Protein AF-A0A3B6FGA5-F1 (afdb_monomer)

Sequence (251 aa):
MSPPSSSDEAAISYVSSEEDDISLPPSPSPSPEPSPEPYASSSEDAPPAAKKPRRPRSGTAGRARSWPTADEVVLLEAVVAHRERHGRPPSRDDLAAALAGRLRYSGEQAAERVSTLRSRYYASVRRLSRGTVPVTDDDMRVYRLSKRLWEGTVAERAHRAADKAARRHHERRGSAELEALYPCLAAEVEAIASRRPCGGVLKTAFGMIGDERAAALEARVRKQRRAEVKAGMKRAELRGQVARTLLEFIK

Mean predicted aligned error: 18.03 Å

InterPro domains:
  IPR007592 GLABROUS1 enhancer-binding protein-like [PTHR31662] (4-248)
  IPR053932 Glabrous enhancer-binding protein-like, DBD domain [PF04504] (65-151)

Structure (mmCIF, N/CA/C/O backbone):
data_AF-A0A3B6FGA5-F1
#
_entry.id   AF-A0A3B6FGA5-F1
#
loop_
_atom_site.group_PDB
_atom_site.id
_atom_site.type_symbol
_atom_site.label_atom_id
_atom_site.label_alt_id
_atom_site.label_comp_id
_atom_site.label_asym_id
_atom_site.label_entity_id
_atom_site.label_seq_id
_atom_site.pdbx_PDB_ins_code
_atom_site.Cartn_x
_atom_site.Cartn_y
_atom_site.Cartn_z
_atom_site.occupancy
_atom_site.B_iso_or_equiv
_atom_site.auth_seq_id
_atom_site.auth_comp_id
_atom_site.auth_asym_id
_atom_site.auth_atom_id
_atom_site.pdbx_PDB_model_num
ATOM 1 N N . MET A 1 1 ? 18.101 66.624 -36.478 1.00 43.19 1 MET A N 1
ATOM 2 C CA . MET A 1 1 ? 18.467 66.762 -35.052 1.00 43.19 1 MET A CA 1
ATOM 3 C C . MET A 1 1 ? 18.918 65.388 -34.578 1.00 43.19 1 MET A C 1
ATOM 5 O O . MET A 1 1 ? 18.165 64.441 -34.755 1.00 43.19 1 MET A O 1
ATOM 9 N N . SER A 1 2 ? 20.174 65.282 -34.137 1.00 40.84 2 SER A N 1
ATOM 10 C CA . SER A 1 2 ? 20.839 64.055 -33.649 1.00 40.84 2 SER A CA 1
ATOM 11 C C . SER A 1 2 ? 20.522 63.793 -32.143 1.00 40.84 2 SER A C 1
ATOM 13 O O . SER A 1 2 ? 19.623 64.461 -31.637 1.00 40.84 2 SER A O 1
ATOM 15 N N . PRO A 1 3 ? 21.187 62.849 -31.424 1.00 72.94 3 PRO A N 1
ATOM 16 C CA . PRO A 1 3 ? 20.624 61.628 -30.805 1.00 72.94 3 PRO A CA 1
ATOM 17 C C . PRO A 1 3 ? 20.799 61.666 -29.245 1.00 72.94 3 PRO A C 1
ATOM 19 O O . PRO A 1 3 ? 20.804 62.801 -28.766 1.00 72.94 3 PRO A O 1
ATOM 22 N N . PRO A 1 4 ? 20.928 60.581 -28.410 1.00 60.03 4 PRO A N 1
ATOM 23 C CA . PRO A 1 4 ? 22.000 59.551 -28.474 1.00 60.03 4 PRO A CA 1
ATOM 24 C C . PRO A 1 4 ? 21.720 58.125 -27.884 1.00 60.03 4 PRO A C 1
ATOM 26 O O . PRO A 1 4 ? 20.735 57.877 -27.201 1.00 60.03 4 PRO A O 1
ATOM 29 N N . SER A 1 5 ? 22.695 57.234 -28.141 1.00 46.28 5 SER A N 1
ATOM 30 C CA . SER A 1 5 ? 23.310 56.200 -27.271 1.00 46.28 5 SER A CA 1
ATOM 31 C C . SER A 1 5 ? 22.498 55.119 -26.536 1.00 46.28 5 SER A C 1
ATOM 33 O O . SER A 1 5 ? 21.786 55.406 -25.585 1.00 46.28 5 SER A O 1
ATOM 35 N N . SER A 1 6 ? 22.854 53.847 -26.770 1.00 50.50 6 SER A N 1
ATOM 36 C CA . SER A 1 6 ? 23.860 53.170 -25.923 1.00 50.50 6 SER A CA 1
ATOM 37 C C . SER A 1 6 ? 24.372 51.882 -26.574 1.00 50.50 6 SER A C 1
ATOM 39 O O . SER A 1 6 ? 23.594 51.041 -27.017 1.00 50.50 6 SER A O 1
ATOM 41 N N . SER A 1 7 ? 25.696 51.768 -26.605 1.00 50.91 7 SER A N 1
ATOM 42 C CA . SER A 1 7 ? 26.493 50.571 -26.858 1.00 50.91 7 SER A CA 1
ATOM 43 C C . SER A 1 7 ? 26.249 49.491 -25.796 1.00 50.91 7 SER A C 1
ATOM 45 O O . SER A 1 7 ? 25.976 49.844 -24.650 1.00 50.91 7 SER A O 1
ATOM 47 N N . ASP A 1 8 ? 26.419 48.214 -26.146 1.00 49.19 8 ASP A N 1
ATOM 48 C CA . ASP A 1 8 ? 27.503 47.418 -25.557 1.00 49.19 8 ASP A CA 1
ATOM 49 C C . ASP A 1 8 ? 27.854 46.206 -26.434 1.00 49.19 8 ASP A C 1
ATOM 51 O O . ASP A 1 8 ? 27.018 45.630 -27.132 1.00 49.19 8 ASP A O 1
ATOM 55 N N . GLU A 1 9 ? 29.141 45.907 -26.423 1.00 48.41 9 GLU A N 1
ATOM 56 C CA . GLU A 1 9 ? 29.923 45.045 -27.295 1.00 48.41 9 GLU A CA 1
ATOM 57 C C . GLU A 1 9 ? 30.539 43.984 -26.384 1.00 48.41 9 GLU A C 1
ATOM 59 O O . GLU A 1 9 ? 31.072 44.330 -25.337 1.00 48.41 9 GLU A O 1
ATOM 64 N N . ALA A 1 10 ? 30.450 42.703 -26.737 1.00 43.84 10 ALA A N 1
ATOM 65 C CA . ALA A 1 10 ? 31.393 41.706 -26.235 1.00 43.84 10 ALA A CA 1
ATOM 66 C C . ALA A 1 10 ? 31.225 40.399 -27.005 1.00 43.84 10 ALA A C 1
ATOM 68 O O . ALA A 1 10 ? 30.384 39.547 -26.700 1.00 43.84 10 ALA A O 1
ATOM 69 N N . ALA A 1 11 ? 32.082 40.247 -28.007 1.00 46.78 11 ALA A N 1
ATOM 70 C CA . ALA A 1 11 ? 32.524 38.957 -28.493 1.00 46.78 11 ALA A CA 1
ATOM 71 C C . ALA A 1 11 ? 33.030 38.070 -27.339 1.00 46.78 11 ALA A C 1
ATOM 73 O O . ALA A 1 11 ? 33.784 38.511 -26.475 1.00 46.78 11 ALA A O 1
ATOM 74 N N . ILE A 1 12 ? 32.692 36.782 -27.380 1.00 39.97 12 ILE A N 1
ATOM 75 C CA . ILE A 1 12 ? 33.445 35.740 -26.672 1.00 39.97 12 ILE A CA 1
ATOM 76 C C . ILE A 1 12 ? 33.775 34.633 -27.668 1.00 39.97 12 ILE A C 1
ATOM 78 O O . ILE A 1 12 ? 33.110 33.606 -27.771 1.00 39.97 12 ILE A O 1
ATOM 82 N N . SER A 1 13 ? 34.827 34.893 -28.440 1.00 48.78 13 SER A N 1
ATOM 83 C CA . SER A 1 13 ? 35.759 33.860 -28.875 1.00 48.78 13 SER A CA 1
ATOM 84 C C . SER A 1 13 ? 36.792 33.668 -27.769 1.00 48.78 13 SER A C 1
ATOM 86 O O . SER A 1 13 ? 37.338 34.665 -27.309 1.00 48.78 13 SER A O 1
ATOM 88 N N . TYR A 1 14 ? 37.091 32.430 -27.387 1.00 44.97 14 TYR A N 1
ATOM 89 C CA . TYR A 1 14 ? 38.438 31.847 -27.448 1.00 44.97 14 TYR A CA 1
ATOM 90 C C . TYR A 1 14 ? 38.463 30.542 -26.646 1.00 44.97 14 TYR A C 1
ATOM 92 O O . TYR A 1 14 ? 37.956 30.451 -25.531 1.00 44.97 14 TYR A O 1
ATOM 100 N N . VAL A 1 15 ? 39.037 29.524 -27.271 1.00 46.16 15 VAL A N 1
ATOM 101 C CA . VAL A 1 15 ? 39.319 28.200 -26.722 1.00 46.16 15 VAL A CA 1
ATOM 102 C C . VAL A 1 15 ? 40.721 28.220 -26.116 1.00 46.16 15 VAL A C 1
ATOM 104 O O . VAL A 1 15 ? 41.613 28.780 -26.739 1.00 46.16 15 VAL A O 1
ATOM 107 N N . SER A 1 16 ? 40.955 27.575 -24.973 1.00 43.19 16 SER A N 1
ATOM 108 C CA . SER A 1 16 ? 42.256 26.943 -24.714 1.00 43.19 16 SER A CA 1
ATOM 109 C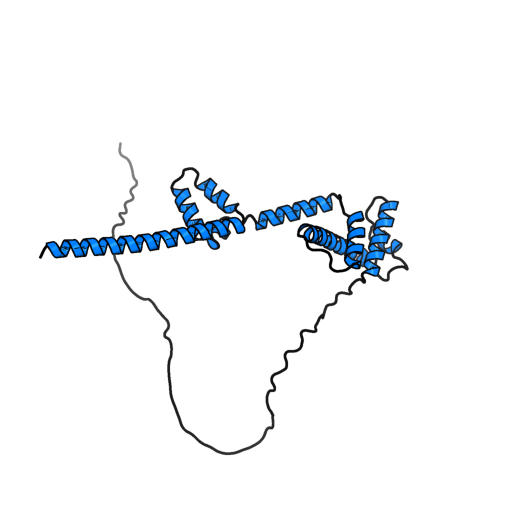 C . SER A 1 16 ? 42.188 25.951 -23.556 1.00 43.19 16 SER A C 1
ATOM 111 O O . SER A 1 16 ? 41.569 26.215 -22.528 1.00 43.19 16 SER A O 1
ATOM 113 N N . SER A 1 17 ? 42.810 24.803 -23.810 1.00 47.47 17 SER A N 1
ATOM 114 C CA . SER A 1 17 ? 43.058 23.650 -22.947 1.00 47.47 17 SER A CA 1
ATOM 115 C C . SER A 1 17 ? 44.080 23.932 -21.847 1.00 47.47 17 SER A C 1
ATOM 117 O O . SER A 1 17 ? 44.937 24.777 -22.062 1.00 47.47 17 SER A O 1
ATOM 119 N N . GLU A 1 18 ? 44.017 23.138 -20.772 1.00 49.28 18 GLU A N 1
ATOM 120 C CA . GLU A 1 18 ? 45.099 22.649 -19.880 1.00 49.28 18 GLU A CA 1
ATOM 121 C C . GLU A 1 18 ? 44.378 21.756 -18.835 1.00 49.28 18 GLU A C 1
ATOM 123 O O . GLU A 1 18 ? 43.407 22.200 -18.225 1.00 49.28 18 GLU A O 1
ATOM 128 N N . GLU A 1 19 ? 44.452 20.421 -18.889 1.00 46.22 19 GLU A N 1
ATOM 129 C CA . GLU A 1 19 ? 45.515 19.498 -18.423 1.00 46.22 19 GLU A CA 1
ATOM 130 C C . GLU A 1 19 ? 45.695 19.487 -16.885 1.00 46.22 19 GLU A C 1
ATOM 132 O O . GLU A 1 19 ? 45.747 20.534 -16.249 1.00 46.22 19 GLU A O 1
ATOM 137 N N . ASP A 1 20 ? 45.778 18.261 -16.341 1.00 39.09 20 ASP A N 1
ATOM 138 C CA . ASP A 1 20 ? 46.191 17.859 -14.978 1.00 39.09 20 ASP A CA 1
ATOM 139 C C . ASP A 1 20 ? 45.195 18.140 -13.818 1.00 39.09 20 ASP A C 1
ATOM 141 O O . ASP A 1 20 ? 44.578 19.189 -13.718 1.00 39.09 20 ASP A O 1
ATOM 145 N N . ASP A 1 21 ? 44.895 17.255 -12.862 1.00 37.22 21 ASP A N 1
ATOM 146 C CA . ASP A 1 21 ? 45.605 16.090 -12.341 1.00 37.22 21 ASP A CA 1
ATOM 147 C C . ASP A 1 21 ? 44.590 15.164 -11.615 1.00 37.22 21 ASP A C 1
ATOM 149 O O . ASP A 1 21 ? 43.738 15.616 -10.840 1.00 37.22 21 ASP A O 1
ATOM 153 N N . ILE A 1 22 ? 44.648 13.856 -11.882 1.00 37.81 22 ILE A N 1
ATOM 154 C CA . ILE A 1 22 ? 43.812 12.821 -11.254 1.00 37.81 22 ILE A CA 1
ATOM 155 C C . ILE A 1 22 ? 44.610 12.222 -10.094 1.00 37.81 22 ILE A C 1
ATOM 157 O O . ILE A 1 22 ? 45.452 11.348 -10.287 1.00 37.81 22 ILE A O 1
ATOM 161 N N . SER A 1 23 ? 44.295 12.623 -8.863 1.00 38.53 23 SER A N 1
ATOM 162 C CA . SER A 1 23 ? 44.821 11.953 -7.668 1.00 38.53 23 SER A CA 1
ATOM 163 C C . SER A 1 23 ? 44.032 10.679 -7.338 1.00 38.53 23 SER A C 1
ATOM 165 O O . SER A 1 23 ? 42.935 10.717 -6.778 1.00 38.53 23 SER A O 1
ATOM 167 N N . LEU A 1 24 ? 44.635 9.534 -7.663 1.00 47.06 24 LEU A N 1
ATOM 168 C CA . LEU A 1 24 ? 44.345 8.211 -7.099 1.00 47.06 24 LEU A CA 1
ATOM 169 C C . LEU A 1 24 ? 45.158 8.009 -5.801 1.00 47.06 24 LEU A C 1
ATOM 171 O O . LEU A 1 24 ? 46.332 8.375 -5.772 1.00 47.06 24 LEU A O 1
ATOM 175 N N . PRO A 1 25 ? 44.618 7.370 -4.744 1.00 46.41 25 PRO A N 1
ATOM 176 C CA . PRO A 1 25 ? 45.426 6.951 -3.600 1.00 46.41 25 PRO A CA 1
ATOM 177 C C . PRO A 1 25 ? 46.132 5.602 -3.868 1.00 46.41 25 PRO A C 1
ATOM 179 O O . PRO A 1 25 ? 45.520 4.700 -4.451 1.00 46.41 25 PRO A O 1
ATOM 182 N N . PRO A 1 26 ? 47.392 5.409 -3.424 1.00 41.06 26 PRO A N 1
ATOM 183 C CA . PRO A 1 26 ? 48.130 4.171 -3.654 1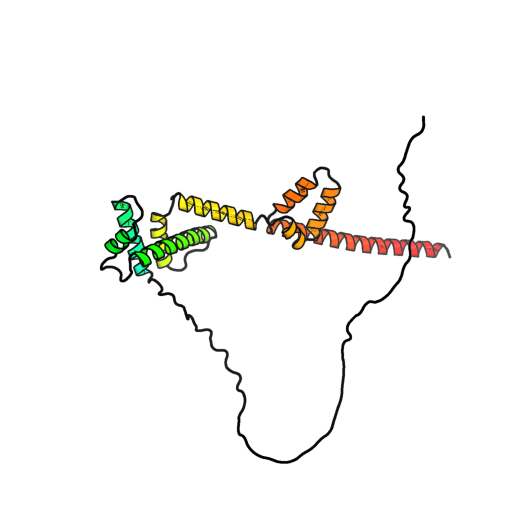.00 41.06 26 PRO A CA 1
ATOM 184 C C . PRO A 1 26 ? 47.826 3.085 -2.607 1.00 41.06 26 PRO A C 1
ATOM 186 O O . PRO A 1 26 ? 47.611 3.348 -1.424 1.00 41.06 26 PRO A O 1
ATOM 189 N N . SER A 1 27 ? 47.849 1.835 -3.076 1.00 42.03 27 SER A N 1
ATOM 190 C CA . SER A 1 27 ? 47.830 0.604 -2.270 1.00 42.03 27 SER A CA 1
ATOM 191 C C . SER A 1 27 ? 49.197 0.323 -1.626 1.00 42.03 27 SER A C 1
ATOM 193 O O . SER A 1 27 ? 50.209 0.593 -2.271 1.00 42.03 27 SER A O 1
ATOM 195 N N . PRO A 1 28 ? 49.270 -0.325 -0.445 1.00 40.03 28 PRO A N 1
ATOM 196 C CA . PRO A 1 28 ? 50.513 -0.914 0.049 1.00 40.03 28 PRO A CA 1
ATOM 197 C C . PRO A 1 28 ? 50.521 -2.456 -0.005 1.00 40.03 28 PRO A C 1
ATOM 199 O O . PRO A 1 28 ? 49.556 -3.138 0.341 1.00 40.03 28 PRO A O 1
ATOM 202 N N . SER A 1 29 ? 51.661 -3.013 -0.408 1.00 36.09 29 SER A N 1
ATOM 203 C CA . SER A 1 29 ? 52.126 -4.400 -0.210 1.00 36.09 29 SER A CA 1
ATOM 204 C C . SER A 1 29 ? 53.659 -4.408 -0.401 1.00 36.09 29 SER A C 1
ATOM 206 O O . SER A 1 29 ? 54.150 -3.502 -1.072 1.00 36.09 29 SER A O 1
ATOM 208 N N . PRO A 1 30 ? 54.423 -5.455 -0.022 1.00 45.66 30 PRO A N 1
ATOM 209 C CA . PRO A 1 30 ? 54.483 -6.199 1.253 1.00 45.66 30 PRO A CA 1
ATOM 210 C C . PRO A 1 30 ? 55.943 -6.500 1.751 1.00 45.66 30 PRO A C 1
ATOM 212 O O . PRO A 1 30 ? 56.872 -6.496 0.950 1.00 45.66 30 PRO A O 1
ATOM 215 N N . SER A 1 31 ? 56.093 -6.915 3.031 1.00 38.69 31 SER A N 1
ATOM 216 C CA . SER A 1 31 ? 57.148 -7.822 3.607 1.00 38.69 31 SER A CA 1
ATOM 217 C C . SER A 1 31 ? 58.628 -7.344 3.759 1.00 38.69 31 SER A C 1
ATOM 219 O O . SER A 1 31 ? 58.999 -6.375 3.107 1.00 38.69 31 SER A O 1
ATOM 221 N N . PRO A 1 32 ? 59.554 -8.072 4.460 1.00 46.06 32 PRO A N 1
ATOM 222 C CA . PRO A 1 32 ? 59.502 -8.813 5.758 1.00 46.06 32 PRO A CA 1
ATOM 223 C C . PRO A 1 32 ? 60.780 -8.704 6.689 1.00 46.06 32 PRO A C 1
ATOM 225 O O . PRO A 1 32 ? 61.846 -8.340 6.214 1.00 46.06 32 PRO A O 1
ATOM 228 N N . GLU A 1 33 ? 60.653 -9.135 7.973 1.00 36.22 33 GLU A N 1
ATOM 229 C CA . GLU A 1 33 ? 61.626 -9.845 8.896 1.00 36.22 33 GLU A CA 1
ATOM 230 C C . GLU A 1 33 ? 63.027 -9.274 9.321 1.00 36.22 33 GLU A C 1
ATOM 232 O O . GLU A 1 33 ? 63.550 -8.400 8.641 1.00 36.22 33 GLU A O 1
ATOM 237 N N . PRO A 1 34 ? 63.769 -9.850 10.325 1.00 49.44 34 PRO A N 1
ATOM 238 C CA . PRO A 1 34 ? 63.435 -10.393 11.676 1.00 49.44 34 PRO A CA 1
ATOM 239 C C . PRO A 1 34 ? 64.494 -10.073 12.806 1.00 49.44 34 PRO A C 1
ATOM 241 O O . PRO A 1 34 ? 65.501 -9.416 12.556 1.00 49.44 34 PRO A O 1
ATOM 244 N N . SER A 1 35 ? 64.331 -10.687 14.006 1.00 41.41 35 SER A N 1
ATOM 245 C CA . SER A 1 35 ? 65.380 -11.167 14.975 1.00 41.41 35 SER A CA 1
ATOM 246 C C . SER A 1 35 ? 65.661 -10.388 16.312 1.00 41.41 35 SER A C 1
ATOM 248 O O . SER A 1 35 ? 65.278 -9.227 16.408 1.00 41.41 35 SER A O 1
ATOM 250 N N . PRO A 1 36 ? 66.235 -11.010 17.391 1.00 48.91 36 PRO A N 1
ATOM 251 C CA . PRO A 1 36 ? 65.463 -11.410 18.593 1.00 48.91 36 PRO A CA 1
ATOM 252 C C . PRO A 1 36 ? 66.151 -11.228 19.997 1.00 48.91 36 PRO A C 1
ATOM 254 O O . PRO A 1 36 ? 67.318 -10.865 20.088 1.00 48.91 36 PRO A O 1
ATOM 257 N N . GLU A 1 37 ? 65.413 -11.609 21.065 1.00 44.44 37 GLU A N 1
ATOM 258 C CA . GLU A 1 37 ? 65.857 -12.139 22.397 1.00 44.44 37 GLU A CA 1
ATOM 259 C C . GLU A 1 37 ? 66.428 -11.170 23.488 1.00 44.44 37 GLU A C 1
ATOM 261 O O . GLU A 1 37 ? 66.820 -10.051 23.179 1.00 44.44 37 GLU A O 1
ATOM 266 N N . PRO A 1 38 ? 66.555 -11.573 24.783 1.00 50.94 38 PRO A N 1
ATOM 267 C CA . PRO A 1 38 ? 65.519 -11.997 25.748 1.00 50.94 38 PRO A CA 1
ATOM 268 C C . PRO A 1 38 ? 65.768 -11.408 27.183 1.00 50.94 38 PRO A C 1
ATOM 270 O O . PRO A 1 38 ? 66.666 -10.597 27.372 1.00 50.94 38 PRO A O 1
ATOM 273 N N . TYR A 1 39 ? 64.994 -11.857 28.190 1.00 36.44 39 TYR A N 1
ATOM 274 C CA . TYR A 1 39 ? 65.256 -11.927 29.659 1.00 36.44 39 TYR A CA 1
ATOM 275 C C . TYR A 1 39 ? 64.206 -11.319 30.626 1.00 36.44 39 TYR A C 1
ATOM 277 O O . TYR A 1 39 ? 64.052 -10.113 30.770 1.00 36.44 39 TYR A O 1
ATOM 285 N N . ALA A 1 40 ? 63.618 -12.255 31.388 1.00 32.78 40 ALA A N 1
ATOM 286 C CA . ALA A 1 40 ? 63.360 -12.251 32.836 1.00 32.78 40 ALA A CA 1
ATOM 287 C C . ALA A 1 40 ? 62.224 -11.399 33.461 1.00 32.78 40 ALA A C 1
ATOM 289 O O . ALA A 1 40 ? 62.415 -10.274 33.897 1.00 32.78 40 ALA A O 1
ATOM 290 N N . SER A 1 41 ? 61.091 -12.091 33.662 1.00 36.75 41 SER A N 1
ATOM 291 C CA . SER A 1 41 ? 60.403 -12.347 34.948 1.00 36.75 41 SER A CA 1
ATOM 292 C C . SER A 1 41 ? 59.993 -11.171 35.856 1.00 36.75 41 SER A C 1
ATOM 294 O O . SER A 1 41 ? 60.823 -10.609 36.560 1.00 36.75 41 SER A O 1
ATOM 296 N N . SER A 1 42 ? 58.683 -10.924 36.001 1.00 33.84 42 SER A N 1
ATOM 297 C CA . SER A 1 42 ? 57.918 -11.344 37.196 1.00 33.84 42 SER A CA 1
ATOM 298 C C . SER A 1 42 ? 56.487 -10.776 37.189 1.00 33.84 42 SER A C 1
ATOM 300 O O . SER A 1 42 ? 56.294 -9.568 37.160 1.00 33.84 42 SER A O 1
ATOM 302 N N . SER A 1 43 ? 55.523 -11.698 37.272 1.00 34.66 43 SER A N 1
ATOM 303 C CA . SER A 1 43 ? 54.219 -11.608 37.953 1.00 34.66 43 SER A CA 1
ATOM 304 C C . SER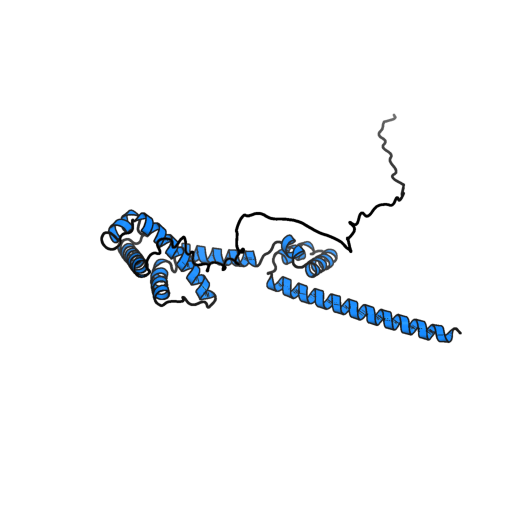 A 1 43 ? 53.253 -10.460 37.617 1.00 34.66 43 SER A C 1
ATOM 306 O O . SER A 1 43 ? 53.378 -9.369 38.149 1.00 34.66 43 SER A O 1
ATOM 308 N N . GLU A 1 44 ? 52.184 -10.779 36.880 1.00 37.44 44 GLU A N 1
ATOM 309 C CA . GLU A 1 44 ? 50.813 -10.771 37.419 1.00 37.44 44 GLU A CA 1
ATOM 310 C C . GLU A 1 44 ? 49.945 -11.741 36.596 1.00 37.44 44 GLU A C 1
ATOM 312 O O . GLU A 1 44 ? 49.991 -11.789 35.367 1.00 37.44 44 GLU A O 1
ATOM 317 N N . ASP A 1 45 ? 49.231 -12.597 37.317 1.00 37.25 45 ASP A N 1
ATOM 318 C CA . ASP A 1 45 ? 48.522 -13.784 36.853 1.00 37.25 45 ASP A CA 1
ATOM 319 C C . ASP A 1 45 ? 47.143 -13.409 36.271 1.00 37.25 45 ASP A C 1
ATOM 321 O O . ASP A 1 45 ? 46.288 -12.872 36.977 1.00 37.25 45 ASP A O 1
ATOM 325 N N . ALA A 1 46 ? 46.907 -13.678 34.981 1.00 39.06 46 ALA A N 1
ATOM 326 C CA . ALA A 1 46 ? 45.584 -13.580 34.358 1.00 39.06 46 ALA A CA 1
ATOM 327 C C . ALA A 1 46 ? 45.411 -14.627 33.230 1.00 39.06 46 ALA A C 1
ATOM 329 O O . ALA A 1 46 ? 45.971 -14.465 32.142 1.00 39.06 46 ALA A O 1
ATOM 330 N N . PRO A 1 47 ? 44.614 -15.694 33.444 1.00 43.81 47 PRO A N 1
ATOM 331 C CA . PRO A 1 47 ? 44.279 -16.674 32.413 1.00 43.81 47 PRO A CA 1
ATOM 332 C C . PRO A 1 47 ? 43.092 -16.216 31.526 1.00 43.81 47 PRO A C 1
ATOM 334 O O . PRO A 1 47 ? 42.418 -15.222 31.809 1.00 43.81 47 PRO A O 1
ATOM 337 N N . PRO A 1 48 ? 42.863 -16.898 30.388 1.00 37.97 48 PRO A N 1
ATOM 338 C CA . PRO A 1 48 ? 42.624 -16.272 29.092 1.00 37.97 48 PRO A CA 1
ATOM 339 C C . PRO A 1 48 ? 41.180 -15.822 28.882 1.00 37.97 48 PRO A C 1
ATOM 341 O O . PRO A 1 48 ? 40.233 -16.461 29.342 1.00 37.97 48 PRO A O 1
ATOM 344 N N . ALA A 1 49 ? 41.025 -14.751 28.095 1.00 44.84 49 ALA A N 1
ATOM 345 C CA . ALA A 1 49 ? 39.754 -14.226 27.612 1.00 44.84 49 ALA A CA 1
ATOM 346 C C . ALA A 1 49 ? 38.948 -15.310 26.874 1.00 44.84 49 ALA A C 1
ATOM 348 O O . ALA A 1 49 ? 39.011 -15.482 25.655 1.00 44.84 49 ALA A O 1
ATOM 349 N N . ALA A 1 50 ? 38.160 -16.041 27.658 1.00 46.91 50 ALA A N 1
ATOM 350 C CA . ALA A 1 50 ? 37.145 -16.955 27.202 1.00 46.91 50 ALA A CA 1
ATOM 351 C C . ALA A 1 50 ? 36.154 -16.188 26.324 1.00 46.91 50 ALA A C 1
ATOM 353 O O . ALA A 1 50 ? 35.596 -15.156 26.714 1.00 46.91 50 ALA A O 1
ATOM 354 N N . LYS A 1 51 ? 35.930 -16.725 25.122 1.00 50.59 51 LYS A N 1
ATOM 355 C CA . LYS A 1 51 ? 34.852 -16.344 24.211 1.00 50.59 51 LYS A CA 1
ATOM 356 C C . LYS A 1 51 ? 33.554 -16.272 25.014 1.00 50.59 51 LYS A C 1
ATOM 358 O O . LYS A 1 51 ? 32.984 -17.304 25.363 1.00 50.59 51 LYS A O 1
ATOM 363 N N . LYS A 1 52 ? 33.100 -15.053 25.324 1.00 43.81 52 LYS A N 1
ATOM 364 C CA . LYS A 1 52 ? 31.818 -14.835 25.999 1.00 43.81 52 LYS A CA 1
ATOM 365 C C . LYS A 1 52 ? 30.735 -15.523 25.161 1.00 43.81 52 LYS A C 1
ATOM 367 O O . LYS A 1 52 ? 30.573 -15.157 23.993 1.00 43.81 52 LYS A O 1
ATOM 372 N N . PRO A 1 53 ? 29.993 -16.501 25.708 1.00 41.44 53 PRO A N 1
ATOM 373 C CA . PRO A 1 53 ? 28.860 -17.060 24.997 1.00 41.44 53 PRO A CA 1
ATOM 374 C C . PRO A 1 53 ? 27.878 -15.918 24.747 1.00 41.44 53 PRO A C 1
ATOM 376 O O . PRO A 1 53 ? 27.531 -15.161 25.660 1.00 41.44 53 PRO A O 1
ATOM 379 N N . ARG A 1 54 ? 27.466 -15.762 23.483 1.00 49.97 54 ARG A N 1
ATOM 380 C CA . ARG A 1 54 ? 26.363 -14.879 23.101 1.00 49.97 54 ARG A CA 1
ATOM 381 C C . ARG A 1 54 ? 25.203 -15.217 24.025 1.00 49.97 54 ARG A C 1
ATOM 383 O O . ARG A 1 54 ? 24.648 -16.310 23.938 1.00 49.97 54 ARG A O 1
ATOM 390 N N . ARG A 1 55 ? 24.867 -14.285 24.922 1.00 42.97 55 ARG A N 1
ATOM 391 C CA . ARG A 1 55 ? 23.658 -14.375 25.738 1.00 42.97 55 ARG A CA 1
ATOM 392 C C . ARG A 1 55 ? 22.504 -14.746 24.801 1.00 42.97 55 ARG A C 1
ATOM 394 O O . ARG A 1 55 ? 22.359 -14.079 23.767 1.00 42.97 55 ARG A O 1
ATOM 401 N N . PRO A 1 56 ? 21.684 -15.764 25.112 1.00 39.62 56 PRO A N 1
ATOM 402 C CA . PRO A 1 56 ? 20.418 -15.899 24.418 1.00 39.62 56 PRO A CA 1
ATOM 403 C C . PRO A 1 56 ? 19.691 -14.565 24.596 1.00 39.62 56 PRO A C 1
ATOM 405 O O . PRO A 1 56 ? 19.671 -14.005 25.695 1.00 39.62 56 PRO A O 1
ATOM 408 N N . ARG A 1 57 ? 19.140 -14.019 23.509 1.00 51.50 57 ARG A N 1
ATOM 409 C CA . ARG A 1 57 ? 18.214 -12.881 23.557 1.00 51.50 57 ARG A CA 1
ATOM 410 C C . ARG A 1 57 ? 16.927 -13.337 24.254 1.00 51.50 57 ARG A C 1
ATOM 412 O O . ARG A 1 57 ? 15.890 -13.467 23.623 1.00 51.50 57 ARG A O 1
ATOM 419 N N . SER A 1 58 ? 17.008 -13.615 25.550 1.00 48.22 58 SER A N 1
ATOM 420 C CA . SER A 1 58 ? 15.873 -13.643 26.455 1.00 48.22 58 SER A CA 1
ATOM 421 C C . SER A 1 58 ? 15.928 -12.335 27.217 1.00 48.22 58 SER A C 1
ATOM 423 O O . SER A 1 58 ? 16.747 -12.112 28.105 1.00 48.22 58 SER A O 1
ATOM 425 N N . GLY A 1 59 ? 15.118 -11.419 26.726 1.00 35.06 59 GLY A N 1
ATOM 426 C CA . GLY A 1 59 ? 15.035 -10.052 27.182 1.00 35.06 59 GLY A CA 1
ATOM 427 C C . GLY A 1 59 ? 13.775 -9.451 26.604 1.00 35.06 59 GLY A C 1
ATOM 428 O O . GLY A 1 59 ? 13.819 -8.400 25.978 1.00 35.06 59 GLY A O 1
ATOM 429 N N . THR A 1 60 ? 12.647 -10.125 26.823 1.00 48.19 60 THR A N 1
ATOM 430 C CA . THR A 1 60 ? 11.312 -9.519 26.871 1.00 48.19 60 THR A CA 1
ATOM 431 C C . THR A 1 60 ? 11.265 -8.533 28.053 1.00 48.19 60 THR A C 1
ATOM 433 O O . THR A 1 60 ? 10.430 -8.630 28.947 1.00 48.19 60 THR A O 1
ATOM 436 N N . ALA A 1 61 ? 12.228 -7.614 28.117 1.00 40.06 61 ALA A N 1
ATOM 437 C CA . ALA A 1 61 ? 12.303 -6.534 29.081 1.00 40.06 61 ALA A CA 1
ATOM 438 C C . ALA A 1 61 ? 11.400 -5.434 28.532 1.00 40.06 61 ALA A C 1
ATOM 440 O O . ALA A 1 61 ? 11.793 -4.627 27.695 1.00 40.06 61 ALA A O 1
ATOM 441 N N . GLY A 1 62 ? 10.133 -5.543 28.916 1.00 39.72 62 GLY A N 1
ATOM 442 C CA . GLY A 1 62 ? 9.032 -4.807 28.317 1.00 39.72 62 GLY A CA 1
ATOM 443 C C . GLY A 1 62 ? 7.876 -5.712 27.908 1.00 39.72 62 GLY A C 1
ATOM 444 O O . GLY A 1 62 ? 7.201 -5.419 26.926 1.00 39.72 62 GLY A O 1
ATOM 445 N N . ARG A 1 63 ? 7.590 -6.801 28.642 1.00 45.91 63 ARG A N 1
ATOM 446 C CA . ARG A 1 63 ? 6.219 -7.324 28.653 1.00 45.91 63 ARG A CA 1
ATOM 447 C C . ARG A 1 63 ? 5.369 -6.237 29.308 1.00 45.91 63 ARG A C 1
ATOM 449 O O . ARG A 1 63 ? 5.161 -6.249 30.518 1.00 45.91 63 ARG A O 1
ATOM 456 N N . ALA A 1 64 ? 4.950 -5.247 28.513 1.00 46.59 64 ALA A N 1
ATOM 457 C CA . ALA A 1 64 ? 3.830 -4.384 28.845 1.00 46.59 64 ALA A CA 1
ATOM 458 C C . ALA A 1 64 ? 2.790 -5.293 29.481 1.00 46.59 64 ALA A C 1
ATOM 460 O O . ALA A 1 64 ? 2.526 -6.343 28.893 1.00 46.59 64 ALA A O 1
ATOM 461 N N . ARG A 1 65 ? 2.321 -4.953 30.691 1.00 57.53 65 ARG A N 1
ATOM 462 C CA . ARG A 1 65 ? 1.290 -5.685 31.440 1.00 57.53 65 ARG A CA 1
ATOM 463 C C . ARG A 1 65 ? 0.249 -6.194 30.452 1.00 57.53 65 ARG A C 1
ATOM 465 O O . ARG A 1 65 ? -0.607 -5.437 29.998 1.00 57.53 65 ARG A O 1
ATOM 472 N N . SER A 1 66 ? 0.430 -7.435 30.010 1.00 72.62 66 SER A N 1
ATOM 473 C CA . SER A 1 66 ? -0.259 -7.932 28.834 1.00 72.62 66 SER A CA 1
ATOM 474 C C . SER A 1 66 ? -1.639 -8.255 29.340 1.00 72.62 66 SER A C 1
ATOM 476 O O . SER A 1 66 ? -1.764 -9.168 30.154 1.00 72.62 66 SER A O 1
ATOM 478 N N . TRP A 1 67 ? -2.625 -7.458 28.940 1.00 85.50 67 TRP A N 1
ATOM 479 C CA . TRP A 1 67 ? -4.018 -7.733 29.251 1.00 85.50 67 TRP A CA 1
ATOM 480 C C . TRP A 1 67 ? -4.303 -9.192 28.885 1.00 85.50 67 TRP A C 1
ATOM 482 O O . TRP A 1 67 ? -4.101 -9.560 27.722 1.00 85.50 67 TRP A O 1
ATOM 492 N N . PRO A 1 68 ? -4.679 -10.032 29.862 1.00 89.00 68 PRO A N 1
ATOM 493 C CA . PRO A 1 68 ? -5.082 -11.399 29.591 1.00 89.00 68 PRO A CA 1
ATOM 494 C C . PRO A 1 68 ? -6.219 -11.399 28.574 1.00 89.00 68 PRO A C 1
ATOM 496 O O . PRO A 1 68 ? -7.095 -10.536 28.633 1.00 89.00 68 PRO A O 1
ATOM 499 N N . THR A 1 69 ? -6.253 -12.375 27.667 1.00 88.12 69 THR A N 1
ATOM 500 C CA . THR A 1 69 ? -7.329 -12.428 26.668 1.00 88.12 69 THR A CA 1
ATOM 501 C C . THR A 1 69 ? -8.711 -12.563 27.313 1.00 88.12 69 THR A C 1
ATOM 503 O O . THR A 1 69 ? -9.680 -11.998 26.814 1.00 88.12 69 THR A O 1
ATOM 506 N N . ALA A 1 70 ? -8.801 -13.232 28.468 1.00 89.31 70 ALA A N 1
ATOM 507 C CA . ALA A 1 70 ? -10.023 -13.285 29.270 1.00 89.31 70 ALA A CA 1
ATOM 508 C C . ALA A 1 70 ? -10.519 -11.879 29.660 1.00 89.31 70 ALA A C 1
ATOM 510 O O . ALA A 1 70 ? -11.695 -11.566 29.485 1.00 89.31 70 ALA A O 1
ATOM 511 N N . ASP A 1 71 ? -9.612 -11.001 30.092 1.00 91.31 71 ASP A N 1
ATOM 512 C CA . ASP A 1 71 ? -9.939 -9.629 30.484 1.00 91.31 71 ASP A CA 1
ATOM 513 C C . ASP A 1 71 ? -10.310 -8.769 29.265 1.00 91.31 71 ASP A C 1
ATOM 515 O O . ASP A 1 71 ? -11.190 -7.913 29.354 1.00 91.31 71 ASP A O 1
ATOM 519 N N . GLU A 1 72 ? -9.697 -9.023 28.100 1.00 92.31 72 GLU A N 1
ATOM 520 C CA . GLU A 1 72 ? -10.105 -8.396 26.833 1.00 92.31 72 GLU A CA 1
ATOM 521 C C . GLU A 1 72 ? -11.539 -8.769 26.449 1.00 92.31 72 GLU A C 1
ATOM 523 O O . GLU A 1 72 ? -12.305 -7.911 26.011 1.00 92.31 72 GLU A O 1
ATOM 528 N N . VAL A 1 73 ? -11.915 -10.039 26.619 1.00 91.50 73 VAL A N 1
ATOM 529 C CA . VAL A 1 73 ? -13.272 -10.523 26.340 1.00 91.50 73 VAL A CA 1
ATOM 530 C C . VAL A 1 73 ? -14.275 -9.876 27.293 1.00 91.50 73 VAL A C 1
ATOM 532 O O . VAL A 1 73 ? -15.273 -9.336 26.822 1.00 91.50 73 VAL A O 1
ATOM 535 N N . VAL A 1 74 ? -13.986 -9.846 28.599 1.00 93.44 74 VAL A N 1
ATOM 536 C CA . VAL A 1 74 ? -14.842 -9.192 29.607 1.00 93.44 74 VAL A CA 1
ATOM 537 C C . VAL A 1 74 ? -15.026 -7.705 29.296 1.00 93.44 74 VAL A C 1
ATOM 539 O O . VAL A 1 74 ? -16.144 -7.190 29.371 1.00 93.44 74 VAL A O 1
ATOM 542 N N . LEU A 1 75 ? -13.949 -7.019 28.902 1.00 94.31 75 LEU A N 1
ATOM 543 C CA . LEU A 1 75 ? -13.994 -5.621 28.482 1.00 94.31 75 LEU A CA 1
ATOM 544 C C . LEU A 1 75 ? -14.888 -5.430 27.251 1.00 94.31 75 LEU A C 1
ATOM 546 O O . LEU A 1 75 ? -15.749 -4.552 27.248 1.00 94.31 75 LEU A O 1
ATOM 550 N N . LEU A 1 76 ? -14.712 -6.246 26.209 1.00 93.88 76 LEU A N 1
ATOM 551 C CA . LEU A 1 76 ? -15.521 -6.149 24.992 1.00 93.88 76 LEU A CA 1
ATOM 552 C C . LEU A 1 76 ? -16.998 -6.455 25.262 1.00 93.88 76 LEU A C 1
ATOM 554 O O . LEU A 1 76 ? -17.859 -5.747 24.746 1.00 93.88 76 LEU A O 1
ATOM 558 N N . GLU A 1 77 ? -17.304 -7.452 26.090 1.00 93.38 77 GLU A N 1
ATOM 559 C CA . GLU A 1 77 ? -18.675 -7.770 26.505 1.00 93.38 77 GLU A CA 1
ATOM 560 C C . GLU A 1 77 ? -19.317 -6.609 27.280 1.00 93.38 77 GLU A C 1
ATOM 562 O O . GLU A 1 77 ? -20.465 -6.255 27.012 1.00 93.38 77 GLU A O 1
ATOM 567 N N . ALA A 1 78 ? -18.573 -5.954 28.179 1.00 93.19 78 ALA A N 1
ATOM 568 C CA . ALA A 1 78 ? -19.049 -4.764 28.885 1.00 93.19 78 ALA A CA 1
ATOM 569 C C . ALA A 1 78 ? -19.341 -3.595 27.925 1.00 93.19 78 ALA A C 1
ATOM 571 O O . ALA A 1 78 ? -20.371 -2.931 28.052 1.00 93.19 78 ALA A O 1
ATOM 572 N N . VAL A 1 79 ? -18.480 -3.375 26.924 1.00 93.31 79 VAL A N 1
ATOM 573 C CA . VAL A 1 79 ? -18.680 -2.344 25.890 1.00 93.31 79 VAL A CA 1
ATOM 574 C C . VAL A 1 79 ? -19.908 -2.648 25.026 1.00 93.31 79 VAL A C 1
ATOM 576 O O . VAL A 1 79 ? -20.678 -1.734 24.725 1.00 93.31 79 VAL A O 1
ATOM 579 N N . VAL A 1 80 ? -20.115 -3.914 24.643 1.00 90.69 80 VAL A N 1
ATOM 580 C CA . VAL A 1 80 ? -21.309 -4.356 23.900 1.00 90.69 80 VAL A CA 1
ATOM 581 C C . VAL A 1 80 ? -22.567 -4.090 24.721 1.00 90.69 80 VAL A C 1
ATOM 583 O O . VAL A 1 80 ? -23.459 -3.394 24.240 1.00 90.69 80 VAL A O 1
ATOM 586 N N . ALA A 1 81 ? -22.606 -4.557 25.970 1.00 90.88 81 ALA A N 1
ATOM 587 C CA . ALA A 1 81 ? -23.763 -4.394 26.845 1.00 90.88 81 ALA A CA 1
ATOM 588 C C . ALA A 1 81 ? -24.101 -2.914 27.094 1.00 90.88 81 ALA A C 1
ATOM 590 O O . ALA A 1 81 ? -25.271 -2.533 27.088 1.00 90.88 81 ALA A O 1
ATOM 591 N N . HIS A 1 82 ? -23.090 -2.058 27.279 1.00 91.12 82 HIS A N 1
ATOM 592 C CA . HIS A 1 82 ? -23.313 -0.620 27.433 1.00 91.12 82 HIS A CA 1
ATOM 593 C C . HIS A 1 82 ? -23.909 -0.002 26.163 1.00 91.12 82 HIS A C 1
ATOM 595 O O . HIS A 1 82 ? -24.869 0.766 26.229 1.00 91.12 82 HIS A O 1
ATOM 601 N N . ARG A 1 83 ? -23.376 -0.356 24.990 1.00 89.38 83 ARG A N 1
ATOM 602 C CA . ARG A 1 83 ? -23.869 0.176 23.718 1.00 89.38 83 ARG A CA 1
ATOM 603 C C . ARG A 1 83 ? -25.294 -0.277 23.410 1.00 89.38 83 ARG A C 1
ATOM 605 O O . ARG A 1 83 ? -26.064 0.520 22.890 1.00 89.38 83 ARG A O 1
ATOM 612 N N . GLU A 1 84 ? -25.649 -1.517 23.733 1.00 89.25 84 GLU A N 1
ATOM 613 C CA . GLU A 1 84 ? -27.018 -2.027 23.573 1.00 89.25 84 GLU A CA 1
ATOM 614 C C . GLU A 1 84 ? -28.013 -1.270 24.467 1.00 89.25 84 GLU A C 1
ATOM 616 O O . GLU A 1 84 ? -29.131 -0.997 24.040 1.00 89.25 84 GLU A O 1
ATOM 621 N N . ARG A 1 85 ? -27.596 -0.860 25.672 1.00 90.88 85 ARG A N 1
ATOM 622 C CA . ARG A 1 85 ? -28.443 -0.103 26.610 1.00 90.88 85 ARG A CA 1
ATOM 623 C C . ARG A 1 85 ? -28.563 1.384 26.280 1.00 90.88 85 ARG A C 1
ATOM 625 O O . ARG A 1 85 ? -29.623 1.963 26.485 1.00 90.88 85 ARG A O 1
ATOM 632 N N . HIS A 1 86 ? -27.482 2.015 25.817 1.00 88.00 86 HIS A N 1
ATOM 633 C CA . HIS A 1 86 ? -27.398 3.480 25.716 1.00 88.00 86 HIS A CA 1
ATOM 634 C C . HIS A 1 86 ? -27.216 4.012 24.288 1.00 88.00 86 HIS A C 1
ATOM 636 O O . HIS A 1 86 ? -27.217 5.224 24.088 1.00 88.00 86 HIS A O 1
ATOM 642 N N . GLY A 1 87 ? -26.992 3.147 23.295 1.00 84.88 87 GLY A N 1
ATOM 643 C CA . GLY A 1 87 ? -26.791 3.520 21.888 1.00 84.88 87 GLY A CA 1
ATOM 644 C C . GLY A 1 87 ? -25.477 4.254 21.576 1.00 84.88 87 GLY A C 1
ATOM 645 O O . GLY A 1 87 ? -25.147 4.449 20.406 1.00 84.88 87 GLY A O 1
ATOM 646 N N . ARG A 1 88 ? -24.697 4.633 22.594 1.00 84.88 88 ARG A N 1
ATOM 647 C CA . ARG A 1 88 ? -23.443 5.395 22.483 1.00 84.88 88 ARG A CA 1
ATOM 648 C C . ARG A 1 88 ? -22.230 4.576 22.951 1.00 84.88 88 ARG A C 1
ATOM 650 O O . ARG A 1 88 ? -22.406 3.594 23.676 1.00 84.88 88 ARG A O 1
ATOM 657 N N . PRO A 1 89 ? -20.997 4.936 22.545 1.00 85.25 89 PRO A N 1
ATOM 658 C CA . PRO A 1 89 ? -19.800 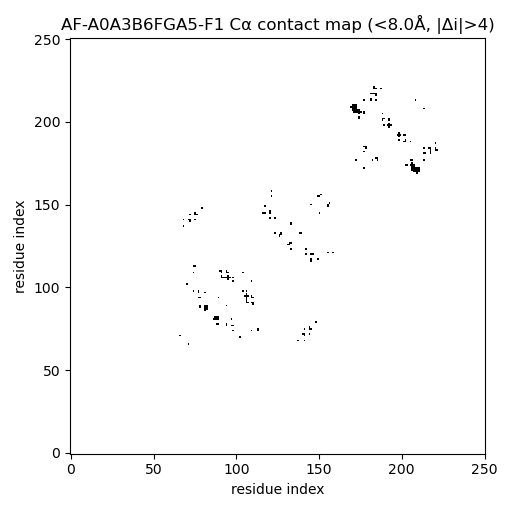4.339 23.129 1.00 85.25 89 PRO A CA 1
ATOM 659 C C . PRO A 1 89 ? -19.687 4.702 24.622 1.00 85.25 89 PRO A C 1
ATOM 661 O O . PRO A 1 89 ? -20.020 5.832 24.985 1.00 85.25 89 PRO A O 1
ATOM 664 N N . PRO A 1 90 ? -19.214 3.776 25.474 1.00 90.12 90 PRO A N 1
ATOM 665 C CA . PRO A 1 90 ? -19.049 4.0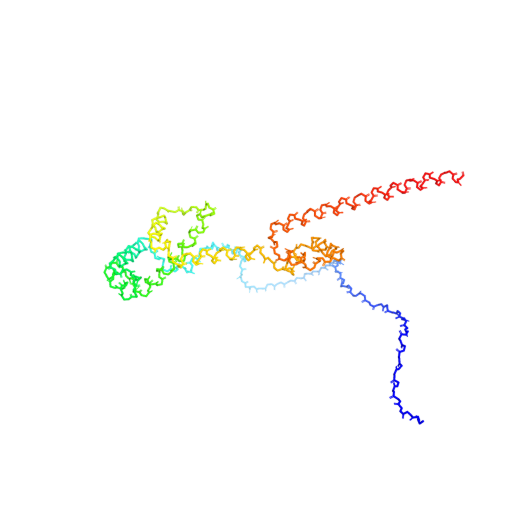42 26.899 1.00 90.12 90 PRO A CA 1
ATOM 666 C C . PRO A 1 90 ? -17.968 5.102 27.134 1.00 90.12 90 PRO A C 1
ATOM 668 O O . PRO A 1 90 ? -16.901 5.060 26.512 1.00 90.12 90 PRO A O 1
ATOM 671 N N . SER A 1 91 ? -18.243 6.050 28.032 1.00 90.12 91 SER A N 1
ATOM 672 C CA . SER A 1 91 ? -17.236 6.985 28.538 1.00 90.12 91 SER A CA 1
ATOM 673 C C . SER A 1 91 ? -16.257 6.286 29.494 1.00 90.12 91 SER A C 1
ATOM 675 O O . SER A 1 91 ? -16.456 5.135 29.888 1.00 90.12 91 SER A O 1
ATOM 677 N N . ARG A 1 92 ? -15.187 6.986 29.888 1.00 90.94 92 ARG A N 1
ATOM 678 C CA . ARG A 1 92 ? -14.227 6.509 30.899 1.00 90.94 92 ARG A CA 1
ATOM 679 C C . ARG A 1 92 ? -14.930 6.073 32.188 1.00 90.94 92 ARG A C 1
ATOM 681 O O . ARG A 1 92 ? -14.592 5.025 32.738 1.00 90.94 92 ARG A O 1
ATOM 688 N N . ASP A 1 93 ? -15.901 6.858 32.637 1.00 90.56 93 ASP A N 1
ATOM 689 C CA . ASP A 1 93 ? -16.607 6.617 33.894 1.00 90.56 93 ASP A CA 1
ATOM 690 C C . ASP A 1 93 ? -17.618 5.476 33.747 1.00 90.56 93 ASP A C 1
ATOM 692 O O . ASP A 1 93 ? -17.710 4.618 34.623 1.00 90.56 93 ASP A O 1
ATOM 696 N N . ASP A 1 94 ? -18.282 5.378 32.589 1.00 91.06 94 ASP A N 1
ATOM 697 C CA . ASP A 1 94 ? -19.151 4.241 32.262 1.00 91.06 94 ASP A CA 1
ATOM 698 C C . ASP A 1 94 ? -18.367 2.918 32.242 1.00 91.06 94 ASP A C 1
ATOM 700 O O . ASP A 1 94 ? -18.853 1.895 32.725 1.00 91.06 94 ASP A O 1
ATOM 704 N N . LEU A 1 95 ? -17.142 2.930 31.698 1.00 91.38 95 LEU A N 1
ATOM 705 C CA . LEU A 1 95 ? -16.242 1.775 31.718 1.00 91.38 95 LEU A CA 1
ATOM 706 C C . LEU A 1 95 ? -15.800 1.437 33.141 1.00 91.38 95 LEU A C 1
ATOM 708 O O . LEU A 1 95 ? -15.805 0.264 33.505 1.00 91.38 95 LEU A O 1
ATOM 712 N N . ALA A 1 96 ? -15.444 2.436 33.953 1.00 90.31 96 ALA A N 1
ATOM 713 C CA . ALA A 1 96 ? -15.084 2.214 35.351 1.00 90.31 96 ALA A CA 1
ATOM 714 C C . ALA A 1 96 ? -16.243 1.568 36.129 1.00 90.31 96 ALA A C 1
ATOM 716 O O . ALA A 1 96 ? -16.032 0.584 36.834 1.00 90.31 96 ALA A O 1
ATOM 717 N N . ALA A 1 97 ? -17.470 2.060 35.940 1.00 90.75 97 ALA A N 1
ATOM 718 C CA . ALA A 1 97 ? -18.665 1.516 36.576 1.00 90.75 97 ALA A CA 1
ATOM 719 C C . ALA A 1 97 ? -19.002 0.098 36.082 1.00 90.75 97 ALA A C 1
ATOM 721 O O . ALA A 1 97 ? -19.282 -0.789 36.885 1.00 90.75 97 ALA A O 1
ATOM 722 N N . ALA A 1 98 ? -18.934 -0.152 34.771 1.00 89.94 98 ALA A N 1
ATOM 723 C CA . ALA A 1 98 ? -19.260 -1.455 34.185 1.00 89.94 98 ALA A CA 1
ATOM 724 C C . ALA A 1 98 ? -18.245 -2.562 34.530 1.00 89.94 98 ALA A C 1
ATOM 726 O O . ALA A 1 98 ? -18.572 -3.753 34.458 1.00 89.94 98 ALA A O 1
ATOM 727 N N . LEU A 1 99 ? -17.013 -2.174 34.869 1.00 91.38 99 LEU A N 1
ATOM 728 C CA . LEU A 1 99 ? -15.911 -3.077 35.201 1.00 91.38 99 LEU A CA 1
ATOM 729 C C . LEU A 1 99 ? -15.634 -3.170 36.706 1.00 91.38 99 LEU A C 1
ATOM 731 O O . LEU A 1 99 ? -14.842 -4.025 37.113 1.00 91.38 99 LEU A O 1
ATOM 735 N N . ALA A 1 100 ? -16.291 -2.343 37.524 1.00 89.00 100 ALA A N 1
ATOM 736 C CA . ALA A 1 100 ? -16.147 -2.344 38.973 1.00 89.00 100 ALA A CA 1
ATOM 737 C C . ALA A 1 100 ? -16.392 -3.752 39.543 1.00 89.00 100 ALA A C 1
ATOM 739 O O . ALA A 1 100 ? -17.411 -4.387 39.277 1.00 89.00 100 ALA A O 1
ATOM 740 N N . GLY A 1 101 ? -15.410 -4.273 40.283 1.00 86.19 101 GLY A N 1
ATOM 741 C CA . GLY A 1 101 ? -15.456 -5.618 40.870 1.00 86.19 101 GLY A CA 1
ATOM 742 C C . GLY A 1 101 ? -15.244 -6.781 39.889 1.00 86.19 101 GLY A C 1
ATOM 743 O O . GLY A 1 101 ? -15.053 -7.907 40.338 1.00 86.19 101 GLY A O 1
ATOM 744 N N . ARG A 1 102 ? -15.223 -6.537 38.570 1.00 86.75 102 ARG A N 1
ATOM 745 C CA . ARG A 1 102 ? -14.975 -7.562 37.534 1.00 86.75 102 ARG A CA 1
ATOM 746 C C . ARG A 1 102 ? -13.531 -7.565 37.053 1.00 86.75 102 ARG A C 1
ATOM 748 O O . ARG A 1 102 ? -12.971 -8.630 36.822 1.00 86.75 102 ARG A O 1
ATOM 755 N N . LEU A 1 103 ? -12.936 -6.383 36.896 1.00 88.81 103 LEU A N 1
ATOM 756 C CA . LEU A 1 103 ? -11.546 -6.207 36.482 1.00 88.81 103 LEU A CA 1
ATOM 757 C C . LEU A 1 103 ? -10.807 -5.295 37.465 1.00 88.81 103 LEU A C 1
ATOM 759 O O . LEU A 1 103 ? -11.395 -4.424 38.099 1.00 88.81 103 LEU A O 1
ATOM 763 N N . ARG A 1 104 ? -9.487 -5.477 37.561 1.00 87.88 104 ARG A N 1
ATOM 764 C CA . ARG A 1 104 ? -8.598 -4.663 38.415 1.00 87.88 104 ARG A CA 1
ATOM 765 C C . ARG A 1 104 ? -8.112 -3.376 37.734 1.00 87.88 104 ARG A C 1
ATOM 767 O O . ARG A 1 104 ? -7.267 -2.675 38.282 1.00 87.88 104 ARG A O 1
ATOM 774 N N . TYR A 1 105 ? -8.589 -3.102 36.521 1.00 86.44 105 TYR A N 1
ATOM 775 C CA . TYR A 1 105 ? -8.124 -1.999 35.685 1.00 86.44 105 TYR A CA 1
ATOM 776 C C . TYR A 1 105 ? -8.971 -0.743 35.888 1.00 86.44 105 TYR A C 1
ATOM 778 O O . TYR A 1 105 ? -10.188 -0.817 36.042 1.00 86.44 105 TYR A O 1
ATOM 786 N N . SER A 1 106 ? -8.317 0.418 35.838 1.00 89.81 106 SER A N 1
ATOM 787 C CA . SER A 1 106 ? -8.999 1.717 35.853 1.00 89.81 106 SER A CA 1
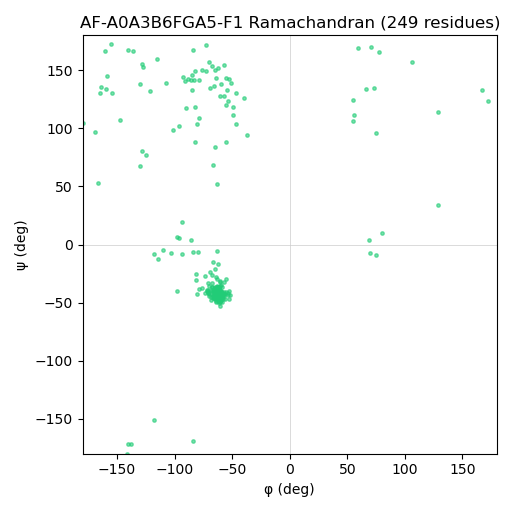ATOM 788 C C . SER A 1 106 ? -9.806 1.932 34.566 1.00 89.81 106 SER A C 1
ATOM 790 O O . SER A 1 106 ? -9.426 1.433 33.503 1.00 89.81 106 SER A O 1
ATOM 792 N N . GLY A 1 107 ? -10.868 2.743 34.628 1.00 88.62 107 GLY A N 1
ATOM 793 C CA . GLY A 1 107 ? -11.640 3.152 33.446 1.00 88.62 107 GLY A CA 1
ATOM 794 C C . GLY A 1 107 ? -10.782 3.799 32.351 1.00 88.62 107 GLY A C 1
ATOM 795 O O . GLY A 1 107 ? -11.060 3.630 31.168 1.00 88.62 107 GLY A O 1
ATOM 796 N N . GLU A 1 108 ? -9.685 4.467 32.721 1.00 89.94 108 GLU A N 1
ATOM 797 C CA . GLU A 1 108 ? -8.722 5.039 31.768 1.00 89.94 108 GLU A CA 1
ATOM 798 C C . GLU A 1 108 ? -7.941 3.961 31.015 1.00 89.94 108 GLU A C 1
ATOM 800 O O . GLU A 1 108 ? -7.884 3.968 29.787 1.00 89.94 108 GLU A O 1
ATOM 805 N N . GLN A 1 109 ? -7.418 2.978 31.749 1.00 91.25 109 GLN A N 1
ATOM 806 C CA . GLN A 1 109 ? -6.725 1.827 31.169 1.00 91.25 109 GLN A CA 1
ATOM 807 C C . GLN A 1 109 ? -7.676 1.005 30.295 1.00 91.25 109 GLN A C 1
ATOM 809 O O . GLN A 1 109 ? -7.275 0.504 29.247 1.00 91.25 109 GLN A O 1
ATOM 814 N N . ALA A 1 110 ? -8.943 0.888 30.700 1.00 92.06 110 ALA A N 1
ATOM 815 C CA . ALA A 1 110 ? -9.981 0.252 29.904 1.00 92.06 110 ALA A CA 1
ATOM 816 C C . ALA A 1 110 ? -10.256 1.031 28.607 1.00 92.06 110 ALA A C 1
ATOM 818 O O . ALA A 1 110 ? -10.295 0.422 27.540 1.00 92.06 110 ALA A O 1
ATOM 819 N N . ALA A 1 111 ? -10.386 2.360 28.658 1.00 91.38 111 ALA A N 1
ATOM 820 C CA . ALA A 1 111 ? -10.620 3.197 27.477 1.00 91.38 111 ALA A CA 1
ATOM 821 C C . ALA A 1 111 ? -9.445 3.149 26.482 1.00 91.38 111 ALA A C 1
ATOM 823 O O . ALA A 1 111 ? -9.643 2.992 25.270 1.00 91.38 111 ALA A O 1
ATOM 824 N N . GLU A 1 112 ? -8.212 3.214 26.991 1.00 92.19 112 GLU A N 1
ATOM 825 C CA . GLU A 1 112 ? -7.006 3.005 26.190 1.00 92.19 112 GLU A CA 1
ATOM 826 C C . GLU A 1 112 ? -7.021 1.602 25.574 1.00 92.19 112 GLU A C 1
ATOM 828 O O . GLU A 1 112 ? -6.824 1.441 24.364 1.00 92.19 112 GLU A O 1
ATOM 833 N N . ARG A 1 113 ? -7.361 0.574 26.365 1.00 93.81 113 ARG A N 1
ATOM 834 C CA . ARG A 1 113 ? -7.416 -0.797 25.864 1.00 93.81 113 ARG A CA 1
ATOM 835 C C . ARG A 1 113 ? -8.457 -0.968 24.766 1.00 93.81 113 ARG A C 1
ATOM 837 O O . ARG A 1 113 ? -8.125 -1.559 23.740 1.00 93.81 113 ARG A O 1
ATOM 844 N N . VAL A 1 114 ? -9.656 -0.403 24.905 1.00 93.44 114 VAL A N 1
ATOM 845 C CA . VAL A 1 114 ? -10.685 -0.390 23.850 1.00 93.44 114 VAL A CA 1
ATOM 846 C C . VAL A 1 114 ? -10.138 0.239 22.565 1.00 93.44 114 VAL A C 1
ATOM 848 O O . VAL A 1 114 ? -10.335 -0.311 21.479 1.00 93.44 114 VAL A O 1
ATOM 851 N N . SER A 1 115 ? -9.390 1.340 22.670 1.00 90.38 115 SER A N 1
ATOM 852 C CA . SER A 1 115 ? -8.755 1.990 21.516 1.00 90.38 115 SER A CA 1
ATOM 853 C C . SER A 1 115 ? -7.700 1.093 20.856 1.00 90.38 115 SER A C 1
ATOM 855 O O . SER A 1 115 ? -7.686 0.945 19.632 1.00 90.38 115 SER A O 1
ATOM 857 N N . THR A 1 116 ? -6.865 0.409 21.646 1.00 92.38 116 THR A N 1
ATOM 858 C CA . THR A 1 116 ? -5.887 -0.554 21.108 1.00 92.38 116 THR A CA 1
ATOM 859 C C . THR A 1 116 ? -6.553 -1.774 20.465 1.00 92.38 116 THR A C 1
ATOM 861 O O . THR A 1 116 ? -6.130 -2.206 19.391 1.00 92.38 116 THR A O 1
ATOM 864 N N . LEU A 1 117 ? -7.630 -2.300 21.060 1.00 92.88 117 LEU A N 1
ATOM 865 C CA . LEU A 1 117 ? -8.413 -3.419 20.527 1.00 92.88 117 LEU A CA 1
ATOM 866 C C . LEU A 1 117 ? -9.096 -3.046 19.213 1.00 92.88 117 LEU A C 1
ATOM 868 O O . LEU A 1 117 ? -9.129 -3.851 18.284 1.00 92.88 117 LEU A O 1
ATOM 872 N N . ARG A 1 118 ? -9.556 -1.803 19.090 1.00 91.94 118 ARG A N 1
ATOM 873 C CA . ARG A 1 118 ? -10.106 -1.271 17.846 1.00 91.94 118 ARG A CA 1
ATOM 874 C C . ARG A 1 118 ? -9.065 -1.217 16.729 1.00 91.94 118 ARG A C 1
ATOM 876 O O . ARG A 1 118 ? -9.319 -1.712 15.631 1.00 91.94 118 ARG A O 1
ATOM 883 N N . SER A 1 119 ? -7.877 -0.681 17.006 1.00 89.94 119 SER A N 1
ATOM 884 C CA . SER A 1 119 ? -6.760 -0.691 16.050 1.00 89.94 119 SER A CA 1
ATOM 885 C C . SER A 1 119 ? -6.350 -2.121 15.676 1.00 89.94 119 SER A C 1
ATOM 887 O O . SER A 1 119 ? -6.133 -2.426 14.500 1.00 89.94 119 SER A O 1
ATOM 889 N N . ARG A 1 120 ? -6.318 -3.034 16.658 1.00 91.50 120 ARG A N 1
ATOM 890 C CA . ARG A 1 120 ? -6.051 -4.466 16.449 1.00 91.50 120 ARG A CA 1
ATOM 891 C C . ARG A 1 120 ? -7.114 -5.118 15.564 1.00 91.50 120 ARG A C 1
ATOM 893 O O . ARG A 1 120 ? -6.750 -5.884 14.675 1.00 91.50 120 ARG A O 1
ATOM 900 N N . TYR A 1 121 ? -8.391 -4.788 15.747 1.00 91.88 121 TYR A N 1
ATOM 901 C CA . TYR A 1 121 ? -9.486 -5.250 14.895 1.00 91.88 121 TYR A CA 1
ATOM 902 C C . TYR A 1 121 ? -9.308 -4.790 13.446 1.00 91.88 121 TYR A C 1
ATOM 904 O O . TYR A 1 121 ? -9.334 -5.624 12.542 1.00 91.88 121 TYR A O 1
ATOM 912 N N . TYR A 1 122 ? -9.041 -3.503 13.207 1.00 90.50 122 TYR A N 1
ATOM 913 C CA . TYR A 1 122 ? -8.805 -3.004 11.848 1.00 90.50 122 TYR A CA 1
ATOM 914 C C . TYR A 1 122 ? -7.580 -3.655 11.187 1.00 90.50 122 TYR A C 1
ATOM 916 O O . TYR A 1 122 ? -7.603 -3.974 9.995 1.00 90.50 122 TYR A O 1
ATOM 924 N N . ALA A 1 123 ? -6.522 -3.925 11.956 1.00 88.06 123 ALA A N 1
ATOM 925 C CA . ALA A 1 123 ? -5.388 -4.710 11.479 1.00 88.06 123 ALA A CA 1
ATOM 926 C C . ALA A 1 123 ? -5.782 -6.163 11.146 1.00 88.06 123 ALA A C 1
ATOM 928 O O . ALA A 1 123 ? -5.358 -6.683 10.117 1.00 88.06 123 ALA A O 1
ATOM 929 N N . SER A 1 124 ? -6.623 -6.808 11.960 1.00 88.31 124 SER A N 1
ATOM 930 C CA . SER A 1 124 ? -7.139 -8.157 11.689 1.00 88.31 124 SER A CA 1
ATOM 931 C C . SER A 1 124 ? -8.011 -8.212 10.437 1.00 88.31 124 SER A C 1
ATOM 933 O O . SER A 1 124 ? -7.814 -9.107 9.624 1.00 88.31 124 SER A O 1
ATOM 935 N N . VAL A 1 125 ? -8.902 -7.239 10.214 1.00 88.06 125 VAL A N 1
ATOM 936 C CA . VAL A 1 125 ? -9.696 -7.135 8.971 1.00 88.06 125 VAL A CA 1
ATOM 937 C C . VAL A 1 125 ? -8.780 -7.067 7.744 1.00 88.06 125 VAL A C 1
ATOM 939 O O . VAL A 1 125 ? -9.019 -7.747 6.749 1.00 88.06 125 VAL A O 1
ATOM 942 N N . ARG A 1 126 ? -7.690 -6.296 7.832 1.00 85.19 126 ARG A N 1
ATOM 943 C CA . ARG A 1 126 ? -6.683 -6.168 6.766 1.00 85.19 126 ARG A CA 1
ATOM 944 C C . ARG A 1 126 ? -5.878 -7.449 6.528 1.00 85.19 126 ARG A C 1
ATOM 946 O O . ARG A 1 126 ? -5.488 -7.725 5.398 1.00 85.19 126 ARG A O 1
ATOM 953 N N . ARG A 1 127 ? -5.570 -8.196 7.589 1.00 86.56 127 ARG A N 1
ATOM 954 C CA . ARG A 1 127 ? -4.869 -9.487 7.510 1.00 86.56 127 ARG A CA 1
ATOM 955 C C . ARG A 1 127 ? -5.762 -10.561 6.895 1.00 86.56 127 ARG A C 1
ATOM 957 O O . ARG A 1 127 ? -5.335 -11.246 5.973 1.00 86.56 127 ARG A O 1
ATOM 964 N N . LEU A 1 128 ? -7.017 -10.620 7.328 1.00 85.69 128 LEU A N 1
ATOM 965 C CA . LEU A 1 128 ? -8.020 -11.546 6.807 1.00 85.69 128 LEU A CA 1
ATOM 966 C C . LEU A 1 128 ? -8.300 -11.312 5.321 1.00 85.69 128 LEU A C 1
ATOM 968 O O . LEU A 1 128 ? -8.371 -12.272 4.562 1.00 85.69 128 LEU A O 1
ATOM 972 N N . SER A 1 129 ? -8.369 -10.054 4.871 1.00 81.44 129 SER A N 1
ATOM 973 C CA . SER A 1 129 ? -8.523 -9.751 3.439 1.00 81.44 129 SER A CA 1
ATOM 974 C C . SER A 1 129 ? -7.308 -10.136 2.587 1.00 81.44 129 SER A C 1
ATOM 976 O O . SER A 1 129 ? -7.423 -10.218 1.369 1.00 81.44 129 SER A O 1
ATOM 978 N N . ARG A 1 130 ? -6.154 -10.395 3.213 1.00 83.81 130 ARG A N 1
ATOM 979 C CA . ARG A 1 130 ? -4.939 -10.933 2.580 1.00 83.81 130 ARG A CA 1
ATOM 980 C C . ARG A 1 130 ? -4.811 -12.456 2.723 1.00 83.81 130 ARG A C 1
ATOM 982 O O . ARG A 1 130 ? -3.775 -13.002 2.365 1.00 83.81 130 ARG A O 1
ATOM 989 N N . GLY A 1 131 ? -5.823 -13.135 3.268 1.00 80.88 131 GLY A N 1
ATOM 990 C CA . GLY A 1 131 ? -5.799 -14.582 3.499 1.00 80.88 131 GLY A CA 1
ATOM 991 C C . GLY A 1 131 ? -5.039 -15.017 4.757 1.00 80.88 131 GLY A C 1
ATOM 992 O O . GLY A 1 131 ? -4.814 -16.207 4.946 1.00 80.88 131 GLY A O 1
ATOM 993 N N . THR A 1 132 ? -4.640 -14.092 5.638 1.00 82.75 132 THR A N 1
ATOM 994 C CA . THR A 1 132 ? -4.007 -14.436 6.920 1.00 82.75 132 THR A CA 1
ATOM 995 C C . THR A 1 132 ? -5.068 -14.605 8.008 1.00 82.75 132 THR A C 1
ATOM 997 O O . THR A 1 132 ? -5.766 -13.648 8.353 1.00 82.75 132 THR A O 1
ATOM 1000 N N . VAL A 1 133 ? -5.170 -15.810 8.569 1.00 72.56 133 VAL A N 1
ATOM 1001 C CA . VAL A 1 133 ? -6.134 -16.156 9.627 1.00 72.56 133 VAL A CA 1
ATOM 1002 C C . VAL A 1 133 ? -5.536 -15.857 11.017 1.00 72.56 133 VAL A C 1
ATOM 1004 O O . VAL A 1 133 ? -4.330 -16.033 11.202 1.00 72.56 133 VAL A O 1
ATOM 1007 N N . PRO A 1 134 ? -6.329 -15.362 11.992 1.00 75.00 134 PRO A N 1
ATOM 1008 C CA . PRO A 1 134 ? -5.918 -15.263 13.392 1.00 75.00 134 PRO A CA 1
ATOM 1009 C C . PRO A 1 134 ? -5.396 -16.598 13.941 1.00 75.00 134 PRO A C 1
ATOM 1011 O O . PRO A 1 134 ? -5.910 -17.654 13.590 1.00 75.00 134 PRO A O 1
ATOM 1014 N N . VAL A 1 135 ? -4.360 -16.538 14.780 1.00 73.44 135 VAL A N 1
ATOM 1015 C CA . VAL A 1 135 ? -3.523 -17.701 15.134 1.00 73.44 135 VAL A CA 1
ATOM 1016 C C . VAL A 1 135 ? -4.154 -18.572 16.227 1.00 73.44 135 VAL A C 1
ATOM 1018 O O . VAL A 1 135 ? -3.857 -19.760 16.297 1.00 73.44 135 VAL A O 1
ATOM 1021 N N . THR A 1 136 ? -5.024 -18.007 17.072 1.00 83.44 136 THR A N 1
ATOM 1022 C CA . THR A 1 136 ? -5.637 -18.704 18.217 1.00 83.44 136 THR A CA 1
ATOM 1023 C C . THR A 1 136 ? -7.165 -18.576 18.228 1.00 83.44 136 THR A C 1
ATOM 1025 O O . THR A 1 136 ? -7.732 -17.610 17.706 1.00 83.44 136 THR A O 1
ATOM 1028 N N . ASP A 1 137 ? -7.850 -19.528 18.867 1.00 84.56 137 ASP A N 1
ATOM 1029 C CA . ASP A 1 137 ? -9.309 -19.481 19.066 1.00 84.56 137 ASP A CA 1
ATOM 1030 C C . ASP A 1 137 ? -9.751 -18.249 19.867 1.00 84.56 137 ASP A C 1
ATOM 1032 O O . ASP A 1 137 ? -10.785 -17.633 19.584 1.00 84.56 137 ASP A O 1
ATOM 1036 N N . ASP A 1 138 ? -8.924 -17.835 20.822 1.00 83.06 138 ASP A N 1
ATOM 1037 C CA . ASP A 1 138 ? -9.129 -16.625 21.607 1.00 83.06 138 ASP A CA 1
ATOM 1038 C C . ASP A 1 138 ? -9.048 -15.360 20.740 1.00 83.06 138 ASP A C 1
ATOM 1040 O O . ASP A 1 138 ? -9.903 -14.475 20.847 1.00 83.06 138 ASP A O 1
ATOM 1044 N N . ASP A 1 139 ? -8.090 -15.290 19.808 1.00 84.00 139 ASP A N 1
ATOM 1045 C CA . ASP A 1 139 ? -8.003 -14.192 18.841 1.00 84.00 139 ASP A CA 1
ATOM 1046 C C . ASP A 1 139 ? -9.251 -14.133 17.953 1.00 84.00 139 ASP A C 1
ATOM 1048 O O . ASP A 1 139 ? -9.745 -13.046 17.628 1.00 84.00 139 ASP A O 1
ATOM 1052 N N . MET A 1 140 ? -9.792 -15.296 17.582 1.00 87.25 140 MET A N 1
ATOM 1053 C CA . MET A 1 140 ? -11.046 -15.397 16.840 1.00 87.25 140 MET A CA 1
ATOM 1054 C C . MET A 1 140 ? -12.239 -14.918 17.669 1.00 87.25 140 MET A C 1
ATOM 1056 O O . MET A 1 140 ? -13.108 -14.219 17.138 1.00 87.25 140 MET A O 1
ATOM 1060 N N . ARG A 1 141 ? -12.294 -15.235 18.967 1.00 87.69 141 ARG A N 1
ATOM 1061 C CA . ARG A 1 141 ? -13.346 -14.745 19.869 1.00 87.69 141 ARG A CA 1
ATOM 1062 C C . ARG A 1 141 ? -13.290 -13.225 20.014 1.00 87.69 141 ARG A C 1
ATOM 1064 O O . ARG A 1 141 ? -14.306 -12.558 19.801 1.00 87.69 141 ARG A O 1
ATOM 1071 N N . VAL A 1 142 ? -12.108 -12.671 20.287 1.00 89.88 142 VAL A N 1
ATOM 1072 C CA . VAL A 1 142 ? -11.879 -11.219 20.363 1.00 89.88 142 VAL A CA 1
ATOM 1073 C C . VAL A 1 142 ? -12.253 -10.548 19.044 1.00 89.88 142 VAL A C 1
ATOM 1075 O O . VAL A 1 142 ? -12.936 -9.522 19.048 1.00 89.88 142 VAL A O 1
ATOM 1078 N N . TYR A 1 143 ? -11.883 -11.140 17.905 1.00 90.81 143 TYR A N 1
ATOM 1079 C CA . TYR A 1 143 ? -12.252 -10.633 16.586 1.00 90.81 143 TYR A CA 1
ATOM 1080 C C . TYR A 1 143 ? -13.769 -10.618 16.369 1.00 90.81 143 TYR A C 1
ATOM 1082 O O . TYR A 1 143 ? -14.295 -9.600 15.930 1.00 90.81 143 TYR A O 1
ATOM 1090 N N . ARG A 1 144 ? -14.488 -11.700 16.695 1.00 91.44 144 ARG A N 1
ATOM 1091 C CA . ARG A 1 144 ? -15.953 -11.778 16.535 1.00 91.44 144 ARG A CA 1
ATOM 1092 C C . ARG A 1 144 ? -16.676 -10.725 17.376 1.00 91.44 144 ARG A C 1
ATOM 1094 O O . ARG A 1 144 ? -17.579 -10.061 16.870 1.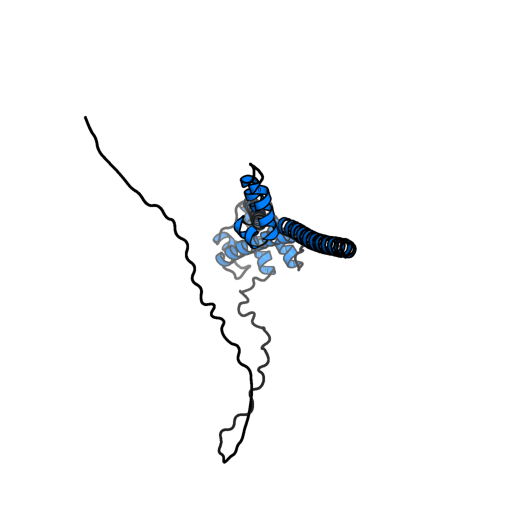00 91.44 144 ARG A O 1
ATOM 1101 N N . LEU A 1 145 ? -16.255 -10.533 18.627 1.00 90.25 145 LEU A N 1
ATOM 1102 C CA . LEU A 1 145 ? -16.809 -9.496 19.505 1.00 90.25 145 LEU A CA 1
ATOM 1103 C C . LEU A 1 145 ? -16.495 -8.088 18.981 1.00 90.25 145 LEU A C 1
ATOM 1105 O O . LEU A 1 145 ? -17.385 -7.250 18.857 1.00 90.25 145 LEU A O 1
ATOM 1109 N N . SER A 1 146 ? -15.245 -7.858 18.579 1.00 92.12 146 SER A N 1
ATOM 1110 C CA . SER A 1 146 ? -14.802 -6.595 17.978 1.00 92.12 146 SER A CA 1
ATOM 1111 C C . SER A 1 146 ? -15.547 -6.270 16.679 1.00 92.12 146 SER A C 1
ATOM 1113 O O . SER A 1 146 ? -15.915 -5.121 16.436 1.00 92.12 146 SER A O 1
ATOM 1115 N N . LYS A 1 147 ? -15.814 -7.288 15.853 1.00 90.94 147 LYS A N 1
ATOM 1116 C CA . LYS A 1 147 ? -16.568 -7.174 14.604 1.00 90.94 147 LYS A CA 1
ATOM 1117 C C . LYS A 1 147 ? -17.979 -6.662 14.871 1.00 90.94 147 LYS A C 1
ATOM 1119 O O . LYS A 1 147 ? -18.368 -5.667 14.274 1.00 90.94 147 LYS A O 1
ATOM 1124 N N . ARG A 1 148 ? -18.695 -7.244 15.839 1.00 89.44 148 ARG A N 1
ATOM 1125 C CA . ARG A 1 148 ? -20.036 -6.773 16.237 1.00 89.44 148 ARG A CA 1
ATOM 1126 C C . ARG A 1 148 ? -20.055 -5.302 16.674 1.00 89.44 148 ARG A C 1
ATOM 1128 O O . ARG A 1 148 ? -21.050 -4.620 16.457 1.00 89.44 148 ARG A O 1
ATOM 1135 N N . LEU A 1 149 ? -18.972 -4.807 17.276 1.00 88.62 149 LEU A N 1
ATOM 1136 C CA . LEU A 1 149 ? -18.879 -3.425 17.756 1.00 88.62 149 LEU A CA 1
ATOM 1137 C C . LEU A 1 149 ? -18.553 -2.413 16.654 1.00 88.62 149 LEU A C 1
ATOM 1139 O O . LEU A 1 149 ? -19.108 -1.310 16.642 1.00 88.62 149 LEU A O 1
ATOM 1143 N N . TRP A 1 150 ? -17.617 -2.743 15.765 1.00 90.88 150 TRP A N 1
ATOM 1144 C CA . TRP A 1 150 ? -17.028 -1.757 14.855 1.00 90.88 150 TRP A CA 1
ATOM 1145 C C . TRP A 1 150 ? -17.329 -1.986 13.377 1.00 90.88 150 TRP A C 1
ATOM 1147 O O . TRP A 1 150 ? -17.102 -1.067 12.587 1.00 90.88 150 TRP A O 1
ATOM 1157 N N . GLU A 1 151 ? -17.854 -3.143 12.976 1.00 89.31 151 GLU A N 1
ATOM 1158 C CA . GLU A 1 151 ? -18.277 -3.374 11.594 1.00 89.31 151 GLU A CA 1
ATOM 1159 C C . GLU A 1 151 ? -19.360 -2.376 11.168 1.00 89.31 151 GLU A C 1
ATOM 1161 O O . GLU A 1 151 ? -20.251 -2.018 11.936 1.00 89.31 151 GLU A O 1
ATOM 1166 N N . GLY A 1 152 ? -19.250 -1.860 9.941 1.00 83.44 152 GLY A N 1
ATOM 1167 C CA . GLY A 1 152 ? -20.241 -0.940 9.382 1.00 83.44 152 GLY A CA 1
ATOM 1168 C C . GLY A 1 152 ? -20.282 0.444 10.041 1.00 83.44 152 GLY A C 1
ATOM 1169 O O . GLY A 1 152 ? -21.107 1.275 9.659 1.00 83.44 152 GLY A O 1
ATOM 1170 N N . THR A 1 153 ? -19.394 0.737 10.995 1.00 87.12 153 THR A N 1
ATOM 1171 C CA . THR A 1 153 ? -19.277 2.083 11.570 1.00 87.12 153 THR A CA 1
ATOM 1172 C C . THR A 1 153 ? -18.623 3.045 10.576 1.00 87.12 153 THR A C 1
ATOM 1174 O O . THR A 1 153 ? -17.779 2.650 9.769 1.00 87.12 153 THR A O 1
ATOM 1177 N N . VAL A 1 154 ? -18.976 4.336 10.637 1.00 84.12 154 VAL A N 1
ATOM 1178 C CA . VAL A 1 154 ? -18.375 5.384 9.781 1.00 84.12 154 VAL A CA 1
ATOM 1179 C C . VAL A 1 154 ? -16.852 5.367 9.876 1.00 84.12 154 VAL A C 1
ATOM 1181 O O . VAL A 1 154 ? -16.155 5.453 8.870 1.00 84.12 154 VAL A O 1
ATOM 1184 N N . ALA A 1 155 ? -16.326 5.168 11.078 1.00 85.50 155 ALA A N 1
ATOM 1185 C CA . ALA A 1 155 ? -14.895 5.145 11.295 1.00 85.50 155 ALA A CA 1
ATOM 1186 C C . ALA A 1 155 ? -14.202 3.873 10.776 1.00 85.50 155 ALA A C 1
ATOM 1188 O O . ALA A 1 155 ? -13.035 3.928 10.406 1.00 85.50 155 ALA A O 1
ATOM 1189 N N . GLU A 1 156 ? -14.901 2.739 10.701 1.00 87.81 156 GLU A N 1
ATOM 1190 C CA . GLU A 1 156 ? -14.378 1.539 10.043 1.00 87.81 156 GLU A CA 1
ATOM 1191 C C . GLU A 1 156 ? -14.307 1.720 8.526 1.00 87.81 156 GLU A C 1
ATOM 1193 O O . GLU A 1 156 ? -13.280 1.415 7.917 1.00 87.81 156 GLU A O 1
ATOM 1198 N N . ARG A 1 157 ? -15.338 2.336 7.932 1.00 89.50 157 ARG A N 1
ATOM 1199 C CA . ARG A 1 157 ? -15.317 2.745 6.520 1.00 89.50 157 ARG A CA 1
ATOM 1200 C C . ARG A 1 157 ? -14.191 3.740 6.243 1.00 89.50 157 ARG A C 1
ATOM 1202 O O . ARG A 1 157 ? -13.464 3.564 5.269 1.00 89.50 157 ARG A O 1
ATOM 1209 N N . ALA A 1 158 ? -14.006 4.733 7.114 1.00 88.38 158 ALA A N 1
ATOM 1210 C CA . ALA A 1 158 ? -12.915 5.700 7.013 1.00 88.38 158 ALA A CA 1
ATOM 1211 C C . ALA A 1 158 ? -11.542 5.016 7.106 1.00 88.38 158 ALA A C 1
ATOM 1213 O O . ALA A 1 158 ? -10.680 5.264 6.268 1.00 88.38 158 ALA A O 1
ATOM 1214 N N . HIS A 1 159 ? -11.352 4.088 8.051 1.00 87.62 159 HIS A N 1
ATOM 1215 C CA . HIS A 1 159 ? -10.111 3.319 8.156 1.00 87.62 159 HIS A CA 1
ATOM 1216 C C . HIS A 1 159 ? -9.864 2.458 6.906 1.00 87.62 159 HIS A C 1
ATOM 1218 O O . HIS A 1 159 ? -8.742 2.399 6.406 1.00 87.62 159 HIS A O 1
ATOM 1224 N N . ARG A 1 160 ? -10.892 1.790 6.363 1.00 86.12 160 ARG A N 1
ATOM 1225 C CA . ARG A 1 160 ? -10.778 1.034 5.102 1.00 86.12 160 ARG A CA 1
ATOM 1226 C C . ARG A 1 160 ? -10.411 1.940 3.924 1.00 86.12 160 ARG A C 1
ATOM 1228 O O . ARG A 1 160 ? -9.564 1.566 3.116 1.00 86.12 160 ARG A O 1
ATOM 1235 N N . ALA A 1 161 ? -11.023 3.120 3.826 1.00 88.12 161 ALA A N 1
ATOM 1236 C CA . ALA A 1 161 ? -10.704 4.103 2.795 1.00 88.12 161 ALA A CA 1
ATOM 1237 C C . ALA A 1 161 ? -9.258 4.610 2.924 1.00 88.12 161 ALA A C 1
ATOM 1239 O O . ALA A 1 161 ? -8.548 4.662 1.921 1.00 88.12 161 ALA A O 1
ATOM 1240 N N . ALA A 1 162 ? -8.800 4.891 4.147 1.00 87.44 162 ALA A N 1
ATOM 1241 C CA . ALA A 1 162 ? -7.424 5.281 4.437 1.00 87.44 162 ALA A CA 1
ATOM 1242 C C . ALA A 1 162 ? -6.416 4.167 4.099 1.00 87.44 162 ALA A C 1
ATOM 1244 O O . ALA A 1 162 ? -5.412 4.443 3.451 1.00 87.44 162 ALA A O 1
ATOM 1245 N N . ASP A 1 163 ? -6.696 2.901 4.442 1.00 84.38 163 ASP A N 1
ATOM 1246 C CA . ASP A 1 163 ? -5.837 1.765 4.055 1.00 84.38 163 ASP A CA 1
ATOM 1247 C C . ASP A 1 163 ? -5.758 1.622 2.529 1.00 84.38 163 ASP A C 1
ATOM 1249 O O . ASP A 1 163 ? -4.679 1.431 1.970 1.00 84.38 163 ASP A O 1
ATOM 1253 N N . LYS A 1 164 ? -6.891 1.777 1.832 1.00 84.06 164 LYS A N 1
ATOM 1254 C CA . LYS A 1 164 ? -6.930 1.763 0.365 1.00 84.06 164 LYS A CA 1
ATOM 1255 C C . LYS A 1 164 ? -6.123 2.920 -0.229 1.00 84.06 164 LYS A C 1
ATOM 1257 O O . LYS A 1 164 ? -5.409 2.712 -1.206 1.00 84.06 164 LYS A O 1
ATOM 1262 N N . ALA A 1 165 ? -6.220 4.117 0.343 1.00 83.56 165 ALA A N 1
ATOM 1263 C CA . ALA A 1 165 ? -5.448 5.278 -0.090 1.00 83.56 165 ALA A CA 1
ATOM 1264 C C . ALA A 1 165 ? -3.942 5.082 0.148 1.00 83.56 165 ALA A C 1
ATOM 1266 O O . ALA A 1 165 ? -3.154 5.326 -0.759 1.00 83.56 165 ALA A O 1
ATOM 1267 N N . ALA A 1 166 ? -3.546 4.555 1.309 1.00 80.69 166 ALA A N 1
ATOM 1268 C CA . ALA A 1 166 ? -2.151 4.258 1.628 1.00 80.69 166 ALA A CA 1
ATOM 1269 C C . ALA A 1 166 ? -1.548 3.204 0.683 1.00 80.69 166 ALA A C 1
ATOM 1271 O O . ALA A 1 166 ? -0.420 3.356 0.222 1.00 80.69 166 ALA A O 1
ATOM 1272 N N . ARG A 1 167 ? -2.312 2.164 0.320 1.00 75.31 167 ARG A N 1
ATOM 1273 C CA . ARG A 1 167 ? -1.886 1.188 -0.701 1.00 75.31 167 ARG A CA 1
ATOM 1274 C C . ARG A 1 167 ? -1.682 1.838 -2.061 1.00 75.31 167 ARG A C 1
ATOM 1276 O O . ARG A 1 167 ? -0.640 1.645 -2.669 1.00 75.31 167 ARG A O 1
ATOM 1283 N N . ARG A 1 168 ? -2.633 2.670 -2.493 1.00 70.19 168 ARG A N 1
ATOM 1284 C CA . ARG A 1 168 ? -2.499 3.441 -3.735 1.00 70.19 168 ARG A CA 1
ATOM 1285 C C . ARG A 1 168 ? -1.300 4.387 -3.708 1.00 70.19 168 ARG A C 1
ATOM 1287 O O . ARG A 1 168 ? -0.731 4.635 -4.757 1.00 70.19 168 ARG A O 1
ATOM 1294 N N . HIS A 1 169 ? -0.936 4.927 -2.546 1.00 65.50 169 HIS A N 1
ATOM 1295 C CA . HIS A 1 169 ? 0.252 5.764 -2.392 1.00 65.50 169 HIS A CA 1
ATOM 1296 C C . HIS A 1 169 ? 1.541 4.939 -2.504 1.00 65.50 169 HIS A C 1
ATOM 1298 O O . HIS A 1 169 ? 2.462 5.349 -3.193 1.00 65.50 169 HIS A O 1
ATOM 1304 N N . HIS A 1 170 ? 1.602 3.744 -1.909 1.00 60.78 170 HIS A N 1
ATOM 1305 C CA . HIS A 1 170 ? 2.720 2.821 -2.149 1.00 60.78 170 HIS A CA 1
ATOM 1306 C C . HIS A 1 170 ? 2.810 2.358 -3.613 1.00 60.78 170 HIS A C 1
ATOM 1308 O O . HIS A 1 170 ? 3.900 2.101 -4.110 1.00 60.78 170 HIS A O 1
ATOM 1314 N N . GLU A 1 171 ? 1.681 2.289 -4.316 1.00 64.75 171 GLU A N 1
ATOM 1315 C CA . GLU A 1 171 ? 1.618 2.051 -5.762 1.00 64.75 171 GLU A CA 1
ATOM 1316 C C . GLU A 1 171 ? 1.903 3.311 -6.602 1.00 64.75 171 GLU A C 1
ATOM 1318 O O . GLU A 1 171 ? 1.961 3.224 -7.820 1.00 64.75 171 GLU A O 1
ATOM 1323 N N . ARG A 1 172 ? 2.054 4.494 -6.004 1.00 67.69 172 ARG A N 1
ATOM 1324 C CA . ARG A 1 172 ? 2.331 5.749 -6.714 1.00 67.69 172 ARG A CA 1
ATOM 1325 C C . ARG A 1 172 ? 3.592 6.368 -6.133 1.00 67.69 172 ARG A C 1
ATOM 1327 O O . ARG A 1 172 ? 3.526 7.298 -5.334 1.00 67.69 172 ARG A O 1
ATOM 1334 N N . ARG A 1 173 ? 4.742 5.821 -6.524 1.00 69.81 173 ARG A N 1
ATOM 1335 C CA . ARG A 1 173 ? 6.033 6.472 -6.283 1.00 69.81 173 ARG A CA 1
ATOM 1336 C C . ARG A 1 173 ? 6.115 7.710 -7.175 1.00 69.81 173 ARG A C 1
ATOM 1338 O O . ARG A 1 173 ? 5.760 7.639 -8.348 1.00 69.81 173 ARG A O 1
ATOM 1345 N N . GLY A 1 174 ? 6.549 8.844 -6.627 1.00 75.06 174 GLY A N 1
ATOM 1346 C CA . GLY A 1 174 ? 6.731 10.062 -7.424 1.00 75.06 174 GLY A CA 1
ATOM 1347 C C . GLY A 1 174 ? 7.694 9.819 -8.592 1.00 75.06 174 GLY A C 1
ATOM 1348 O O . GLY A 1 174 ? 8.548 8.936 -8.514 1.00 75.06 174 GLY A O 1
ATOM 1349 N N . SER A 1 175 ? 7.586 10.602 -9.672 1.00 76.00 175 SER A N 1
ATOM 1350 C CA . SER A 1 175 ? 8.408 10.400 -10.878 1.00 76.00 175 SER A CA 1
ATOM 1351 C C . SER A 1 175 ? 9.907 10.359 -10.568 1.00 76.00 175 SER A C 1
ATOM 1353 O O . SER A 1 175 ? 10.586 9.460 -11.042 1.00 76.00 175 SER A O 1
ATOM 1355 N N . ALA A 1 176 ? 10.401 11.241 -9.695 1.00 83.81 176 ALA A N 1
ATOM 1356 C CA . ALA A 1 176 ? 11.810 11.278 -9.292 1.00 83.81 176 ALA A CA 1
ATOM 1357 C C . ALA A 1 176 ? 12.278 9.997 -8.570 1.00 83.81 176 ALA A C 1
ATOM 1359 O O . ALA A 1 176 ? 13.397 9.532 -8.769 1.00 83.81 176 ALA A O 1
ATOM 1360 N N . GLU A 1 177 ? 11.416 9.395 -7.748 1.00 87.44 177 GLU A N 1
ATOM 1361 C CA . GLU A 1 177 ? 11.736 8.147 -7.049 1.00 87.44 177 GLU A CA 1
ATOM 1362 C C . GLU A 1 177 ? 11.773 6.962 -8.027 1.00 87.44 177 GLU A C 1
ATOM 1364 O O . GLU A 1 177 ? 12.658 6.110 -7.951 1.00 87.44 177 GLU A O 1
ATOM 1369 N N . LEU A 1 178 ? 10.845 6.931 -8.990 1.00 88.50 178 LEU A N 1
ATOM 1370 C CA . LEU A 1 178 ? 10.840 5.922 -10.051 1.00 88.50 178 LEU A CA 1
ATOM 1371 C C . LEU A 1 178 ? 12.025 6.070 -11.006 1.00 88.50 178 LEU A C 1
ATOM 1373 O O . LEU A 1 178 ? 12.566 5.055 -11.438 1.00 88.50 178 LEU A O 1
ATOM 1377 N N . GLU A 1 179 ? 12.446 7.298 -11.314 1.00 90.81 179 GLU A N 1
ATOM 1378 C CA . GLU A 1 179 ? 13.633 7.565 -12.135 1.00 90.81 179 GLU A CA 1
ATOM 1379 C C . GLU A 1 179 ? 14.901 6.979 -11.498 1.00 90.81 179 GLU A C 1
ATOM 1381 O O . GLU A 1 179 ? 15.702 6.354 -12.193 1.00 90.81 179 GLU A O 1
ATOM 1386 N N . ALA A 1 180 ? 15.047 7.094 -10.173 1.00 91.50 180 ALA A N 1
ATOM 1387 C CA . ALA A 1 180 ? 16.179 6.522 -9.446 1.00 91.50 180 ALA A CA 1
ATOM 1388 C C . ALA A 1 180 ? 16.163 4.981 -9.412 1.00 91.50 180 ALA A C 1
ATOM 1390 O O . ALA A 1 180 ? 17.212 4.345 -9.524 1.00 91.50 180 ALA A O 1
ATOM 1391 N N . LEU A 1 181 ? 14.986 4.365 -9.254 1.00 92.00 181 LEU A N 1
ATOM 1392 C CA . LEU A 1 181 ? 14.847 2.907 -9.132 1.00 92.00 181 LEU A CA 1
ATOM 1393 C C . LEU A 1 181 ? 14.865 2.175 -10.483 1.00 92.00 181 LEU A C 1
ATOM 1395 O O . LEU A 1 181 ? 15.303 1.025 -10.558 1.00 92.00 181 LEU A O 1
ATOM 1399 N N . TYR A 1 182 ? 14.390 2.826 -11.546 1.00 94.75 182 TYR A N 1
ATOM 1400 C CA . TYR A 1 182 ? 14.183 2.225 -12.864 1.00 94.75 182 TYR A CA 1
ATOM 1401 C C . TYR A 1 182 ? 14.823 3.077 -13.973 1.00 94.75 182 TYR A C 1
ATOM 1403 O O . TYR A 1 182 ? 14.118 3.658 -14.805 1.00 94.75 182 TYR A O 1
ATOM 1411 N N . PRO A 1 183 ? 16.167 3.169 -14.007 1.00 95.38 183 PRO A N 1
ATOM 1412 C CA . PRO A 1 183 ? 16.870 4.111 -14.874 1.00 95.38 183 PRO A CA 1
ATOM 1413 C C . PRO A 1 183 ? 16.736 3.784 -16.367 1.00 95.38 183 PRO A C 1
ATOM 1415 O O . PRO A 1 183 ? 16.687 4.697 -17.191 1.00 95.38 183 PRO A O 1
ATOM 1418 N N . CYS A 1 184 ? 16.651 2.504 -16.756 1.00 95.00 184 CYS A N 1
ATOM 1419 C CA . CYS A 1 184 ? 16.509 2.164 -18.174 1.00 95.00 184 CYS A CA 1
ATOM 1420 C C . CYS A 1 184 ? 15.111 2.514 -18.688 1.00 95.00 184 CYS A C 1
ATOM 1422 O O . CYS A 1 184 ? 14.967 2.984 -19.814 1.00 95.00 184 CYS A O 1
ATOM 1424 N N . LEU A 1 185 ? 14.087 2.288 -17.868 1.00 95.69 185 LEU A N 1
ATOM 1425 C CA . LEU A 1 185 ? 12.710 2.651 -18.154 1.00 95.69 185 LEU A CA 1
ATOM 1426 C C . LEU A 1 185 ? 12.538 4.168 -18.192 1.00 95.69 185 LEU A C 1
ATOM 1428 O O . LEU A 1 185 ? 11.916 4.667 -19.121 1.00 95.69 185 LEU A O 1
ATOM 1432 N N . ALA A 1 186 ? 13.113 4.895 -17.234 1.00 94.88 186 ALA A N 1
ATOM 1433 C CA . ALA A 1 186 ? 13.086 6.354 -17.208 1.00 94.88 186 ALA A CA 1
ATOM 1434 C C . ALA A 1 186 ? 13.709 6.962 -18.470 1.00 94.88 186 ALA A C 1
ATOM 1436 O O . ALA A 1 186 ? 13.088 7.800 -19.120 1.00 94.88 186 ALA A O 1
ATOM 1437 N N . ALA A 1 187 ? 14.886 6.472 -18.873 1.00 95.12 187 ALA A N 1
ATOM 1438 C CA . ALA A 1 187 ? 15.529 6.895 -20.114 1.00 95.12 187 ALA A CA 1
ATOM 1439 C C . ALA A 1 187 ? 14.650 6.624 -21.347 1.00 95.12 187 ALA A C 1
ATOM 1441 O O . ALA A 1 187 ? 14.619 7.426 -22.277 1.00 95.12 187 ALA A O 1
ATOM 1442 N N . GLU A 1 188 ? 13.913 5.511 -21.356 1.00 94.38 188 GLU A N 1
ATOM 1443 C CA . GLU A 1 188 ? 12.991 5.178 -22.442 1.00 94.38 188 GLU A CA 1
ATOM 1444 C C . GLU A 1 188 ? 11.761 6.095 -22.462 1.00 94.38 188 GLU A C 1
ATOM 1446 O O . GLU A 1 188 ? 11.351 6.565 -23.523 1.00 94.38 188 GLU A O 1
ATOM 1451 N N . VAL A 1 189 ? 11.186 6.391 -21.293 1.00 94.56 189 VAL A N 1
ATOM 1452 C CA . VAL A 1 189 ? 10.070 7.338 -21.161 1.00 94.56 189 VAL A CA 1
ATOM 1453 C C . VAL A 1 189 ? 10.492 8.719 -21.648 1.00 94.56 189 VAL A C 1
ATOM 1455 O O . VAL A 1 189 ? 9.750 9.325 -22.417 1.00 94.56 189 VAL A O 1
ATOM 1458 N N . GLU A 1 190 ? 11.683 9.182 -21.269 1.00 93.56 190 GLU A N 1
ATOM 1459 C CA . GLU A 1 190 ? 12.231 10.463 -21.719 1.00 93.56 190 GLU A CA 1
ATOM 1460 C C . GLU A 1 190 ? 12.463 10.457 -23.239 1.00 93.56 190 GLU A C 1
ATOM 1462 O O . GLU A 1 190 ? 11.981 11.344 -23.937 1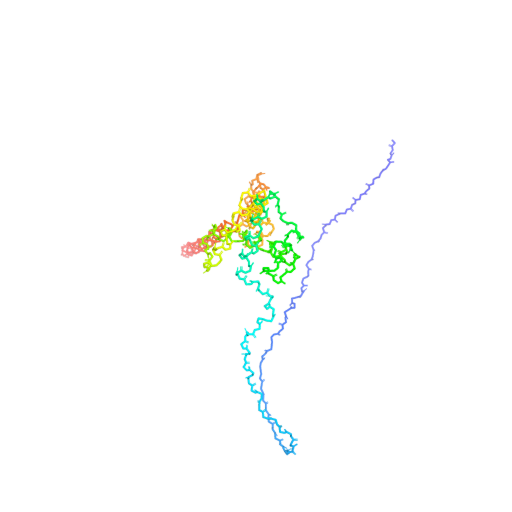.00 93.56 190 GLU A O 1
ATOM 1467 N N . ALA A 1 191 ? 13.067 9.400 -23.794 1.00 93.81 191 ALA A N 1
ATOM 1468 C CA . ALA A 1 191 ? 13.287 9.275 -25.237 1.00 93.81 191 ALA A CA 1
ATOM 1469 C C . ALA A 1 191 ? 11.982 9.281 -26.056 1.00 93.81 191 ALA A C 1
ATOM 1471 O O . ALA A 1 191 ? 11.945 9.816 -27.168 1.00 93.81 191 ALA A O 1
ATOM 1472 N N . ILE A 1 192 ? 10.905 8.688 -25.528 1.00 93.12 192 ILE A N 1
ATOM 1473 C CA . ILE A 1 192 ? 9.574 8.736 -26.149 1.00 93.12 192 ILE A CA 1
ATOM 1474 C C . ILE A 1 192 ? 8.952 10.124 -25.965 1.00 93.12 192 ILE A C 1
ATOM 1476 O O . ILE A 1 192 ? 8.351 10.650 -26.905 1.00 93.12 192 ILE A O 1
ATOM 1480 N N . ALA A 1 193 ? 9.091 10.718 -24.779 1.00 91.69 193 ALA A N 1
ATOM 1481 C CA . ALA A 1 193 ? 8.543 12.025 -24.450 1.00 91.69 193 ALA A CA 1
ATOM 1482 C C . ALA A 1 193 ? 9.143 13.132 -25.323 1.00 91.69 193 ALA A C 1
ATOM 1484 O O . ALA A 1 193 ? 8.389 13.951 -25.840 1.00 91.69 193 ALA A O 1
ATOM 1485 N N . SER A 1 194 ? 10.451 13.105 -25.593 1.00 92.19 194 SER A N 1
ATOM 1486 C CA . SER A 1 194 ? 11.103 14.083 -26.477 1.00 92.19 194 SER A CA 1
ATOM 1487 C C . SER A 1 194 ? 10.628 13.996 -27.933 1.00 92.19 194 SER A C 1
ATOM 1489 O O . SER A 1 194 ? 10.766 14.951 -28.689 1.00 92.19 194 SER A O 1
ATOM 1491 N N . ARG A 1 195 ? 10.064 12.855 -28.355 1.00 93.06 195 ARG A N 1
ATOM 1492 C CA . ARG A 1 195 ? 9.585 12.629 -29.731 1.00 93.06 195 ARG A CA 1
ATOM 1493 C C . ARG A 1 195 ? 8.103 12.938 -29.917 1.00 93.06 195 ARG A C 1
ATOM 1495 O O . ARG A 1 195 ? 7.613 12.859 -31.042 1.00 93.06 195 ARG A O 1
ATOM 1502 N N . ARG A 1 196 ? 7.360 13.203 -28.837 1.00 88.44 196 ARG A N 1
ATOM 1503 C CA . ARG A 1 196 ? 5.897 13.308 -28.875 1.00 88.44 196 ARG A CA 1
ATOM 1504 C C . ARG A 1 196 ? 5.410 14.588 -28.196 1.00 88.44 196 ARG A C 1
ATOM 1506 O O . ARG A 1 196 ? 5.828 14.874 -27.080 1.00 88.44 196 ARG A O 1
ATOM 1513 N N . PRO A 1 197 ? 4.417 15.287 -28.772 1.00 82.88 197 PRO A N 1
ATOM 1514 C CA . PRO A 1 197 ? 3.826 16.472 -28.143 1.00 82.88 197 PRO A CA 1
ATOM 1515 C C . PRO A 1 197 ? 3.140 16.166 -26.796 1.00 82.88 197 PRO A C 1
ATOM 1517 O O . PRO A 1 197 ? 2.913 17.065 -25.996 1.00 82.88 197 PRO A O 1
ATOM 1520 N N . CYS A 1 198 ? 2.848 14.893 -26.501 1.00 84.25 198 CYS A N 1
ATOM 1521 C CA . CYS A 1 198 ? 2.294 14.433 -25.225 1.00 84.25 198 CYS A CA 1
ATOM 1522 C C . CYS A 1 198 ? 3.350 13.970 -24.198 1.00 84.25 198 CYS A C 1
ATOM 1524 O O . CYS A 1 198 ? 3.008 13.258 -23.251 1.00 84.25 198 CYS A O 1
ATOM 1526 N N . GLY A 1 199 ? 4.619 14.365 -24.350 1.00 86.50 199 GLY A N 1
ATOM 1527 C CA . GLY A 1 199 ? 5.712 13.942 -23.467 1.00 86.50 199 GLY A CA 1
ATOM 1528 C C . GLY A 1 199 ? 5.481 14.230 -21.980 1.00 86.50 199 GLY A C 1
ATOM 1529 O O . GLY A 1 199 ? 5.706 13.355 -21.144 1.00 86.50 199 GLY A O 1
ATOM 1530 N N . GLY A 1 200 ? 4.919 15.398 -21.646 1.00 85.31 200 GLY A N 1
ATOM 1531 C CA . GLY A 1 200 ? 4.570 15.740 -20.261 1.00 85.31 200 GLY A CA 1
ATOM 1532 C C . GLY A 1 200 ? 3.564 14.765 -19.639 1.00 85.31 200 GLY A C 1
ATOM 1533 O O . GLY A 1 200 ? 3.760 14.303 -18.518 1.00 85.31 200 GLY A O 1
ATOM 1534 N N . VAL A 1 201 ? 2.539 14.361 -20.400 1.00 90.06 201 VAL A N 1
ATOM 1535 C CA . VAL A 1 201 ? 1.523 13.393 -19.947 1.00 90.06 201 VAL A CA 1
ATOM 1536 C C . VAL A 1 201 ? 2.145 12.018 -19.703 1.00 90.06 201 VAL A C 1
ATOM 1538 O O . VAL A 1 201 ? 1.790 11.346 -18.736 1.00 90.06 201 VAL A O 1
ATOM 1541 N N . LEU A 1 202 ? 3.098 11.603 -20.543 1.00 89.31 202 LEU A N 1
ATOM 1542 C CA . LEU A 1 202 ? 3.814 10.337 -20.366 1.00 89.31 202 LEU A CA 1
ATOM 1543 C C . LEU A 1 202 ? 4.669 10.339 -19.095 1.00 89.31 202 LEU A C 1
ATOM 1545 O O . LEU A 1 202 ? 4.662 9.349 -18.365 1.00 89.31 202 LEU A O 1
ATOM 1549 N N . LYS A 1 203 ? 5.339 11.454 -18.786 1.00 88.75 203 LYS A N 1
ATOM 1550 C CA . LYS A 1 203 ? 6.139 11.600 -17.561 1.00 88.75 203 LYS A CA 1
ATOM 1551 C C . LYS A 1 203 ? 5.267 11.617 -16.303 1.00 88.75 203 LYS A C 1
ATOM 1553 O O . LYS A 1 203 ? 5.587 10.952 -15.318 1.00 88.75 203 LYS A O 1
ATOM 1558 N N . THR A 1 204 ? 4.113 12.284 -16.349 1.00 88.19 204 THR A N 1
ATOM 1559 C CA . THR A 1 204 ? 3.121 12.214 -15.265 1.00 88.19 204 THR A CA 1
ATOM 1560 C C . THR A 1 204 ? 2.576 10.797 -15.096 1.00 88.19 204 THR A C 1
ATOM 1562 O O . THR A 1 204 ? 2.503 10.304 -13.974 1.00 88.19 204 THR A O 1
ATOM 1565 N N . ALA A 1 205 ? 2.239 10.111 -16.192 1.00 89.25 205 ALA A N 1
ATOM 1566 C CA . ALA A 1 205 ? 1.759 8.733 -16.146 1.00 89.25 205 ALA A CA 1
ATOM 1567 C C . ALA A 1 205 ? 2.819 7.778 -15.584 1.00 89.25 205 ALA A C 1
ATOM 1569 O O . ALA A 1 205 ? 2.475 6.876 -14.823 1.00 89.25 205 ALA A O 1
ATOM 1570 N N . PHE A 1 206 ? 4.098 8.005 -15.898 1.00 90.12 206 PHE A N 1
ATOM 1571 C CA . PHE A 1 206 ? 5.215 7.296 -15.282 1.00 90.12 206 PHE A CA 1
ATOM 1572 C C . PHE A 1 206 ? 5.245 7.517 -13.765 1.00 90.12 206 PHE A C 1
ATOM 1574 O O . PHE A 1 206 ? 5.280 6.550 -13.027 1.00 90.12 206 PHE A O 1
ATOM 1581 N N . GLY A 1 207 ? 5.060 8.737 -13.261 1.00 88.00 207 GLY A N 1
ATOM 1582 C CA . GLY A 1 207 ? 4.908 8.985 -11.815 1.00 88.00 207 GLY A CA 1
ATOM 1583 C C . GLY A 1 207 ? 3.675 8.341 -11.152 1.00 88.00 207 GLY A C 1
ATOM 1584 O O . GLY A 1 207 ? 3.498 8.438 -9.942 1.00 88.00 207 GLY A O 1
ATOM 1585 N N . MET A 1 208 ? 2.777 7.719 -11.919 1.00 85.19 208 MET A N 1
ATOM 1586 C CA . MET A 1 208 ? 1.563 7.079 -11.406 1.00 85.19 208 MET A CA 1
ATOM 1587 C C . MET A 1 208 ? 1.591 5.552 -11.500 1.00 85.19 208 MET A C 1
ATOM 1589 O O . MET A 1 208 ? 0.634 4.915 -11.044 1.00 85.19 208 MET A O 1
ATOM 1593 N N . ILE A 1 209 ? 2.621 4.952 -12.110 1.00 88.50 209 ILE A N 1
ATOM 1594 C CA . ILE A 1 209 ? 2.696 3.493 -12.220 1.00 88.50 209 ILE A CA 1
ATOM 1595 C C . ILE A 1 209 ? 3.167 2.851 -10.911 1.00 88.50 209 ILE A C 1
ATOM 1597 O O . ILE A 1 209 ? 4.076 3.337 -10.243 1.00 88.50 209 ILE A O 1
ATOM 1601 N N . GLY A 1 210 ? 2.559 1.706 -10.593 1.00 86.38 210 GLY A N 1
ATOM 1602 C CA . GLY A 1 210 ? 2.974 0.840 -9.492 1.00 86.38 210 GLY A CA 1
ATOM 1603 C C . GLY A 1 210 ? 4.350 0.229 -9.698 1.00 86.38 210 GLY A C 1
ATOM 1604 O O . GLY A 1 210 ? 4.748 -0.067 -10.826 1.00 86.38 210 GLY A O 1
ATOM 1605 N N . ASP A 1 211 ? 5.024 -0.027 -8.578 1.00 87.12 211 ASP A N 1
ATOM 1606 C CA . ASP A 1 211 ? 6.375 -0.593 -8.509 1.00 87.12 211 ASP A CA 1
ATOM 1607 C C . ASP A 1 211 ? 6.495 -1.908 -9.293 1.00 87.12 211 ASP A C 1
ATOM 1609 O O . ASP A 1 211 ? 7.404 -2.090 -10.095 1.00 87.12 211 ASP A O 1
ATOM 1613 N N . GLU A 1 212 ? 5.505 -2.792 -9.151 1.00 88.75 212 GLU A N 1
ATOM 1614 C CA . GLU A 1 212 ? 5.450 -4.074 -9.862 1.00 88.75 212 GLU A CA 1
ATOM 1615 C C . GLU A 1 212 ? 5.455 -3.889 -11.387 1.00 88.75 212 GLU A C 1
ATOM 1617 O O . GLU A 1 212 ? 6.195 -4.555 -12.118 1.00 88.75 212 GLU A O 1
ATOM 1622 N N . ARG A 1 213 ? 4.658 -2.937 -11.885 1.00 91.06 213 ARG A N 1
ATOM 1623 C CA . ARG A 1 213 ? 4.572 -2.651 -13.318 1.00 91.06 213 ARG A CA 1
ATOM 1624 C C . ARG A 1 213 ? 5.839 -1.961 -13.822 1.00 91.06 213 ARG A C 1
ATOM 1626 O O . ARG A 1 213 ? 6.296 -2.290 -14.918 1.00 91.06 213 ARG A O 1
ATOM 1633 N N . ALA A 1 214 ? 6.401 -1.039 -13.042 1.00 92.81 214 ALA A N 1
ATOM 1634 C CA . ALA A 1 214 ? 7.658 -0.367 -13.357 1.00 92.81 214 ALA A CA 1
ATOM 1635 C C . ALA A 1 214 ? 8.815 -1.373 -13.457 1.00 92.81 214 ALA A C 1
ATOM 1637 O O . ALA A 1 214 ? 9.503 -1.414 -14.476 1.00 92.81 214 ALA A O 1
ATOM 1638 N N . ALA A 1 215 ? 8.945 -2.279 -12.484 1.00 92.94 215 ALA A N 1
ATOM 1639 C CA . ALA A 1 215 ? 9.950 -3.339 -12.484 1.00 92.94 215 ALA A CA 1
ATOM 1640 C C . ALA A 1 215 ? 9.823 -4.278 -13.694 1.00 92.94 215 ALA A C 1
ATOM 1642 O O . ALA A 1 215 ? 10.825 -4.638 -14.322 1.00 92.94 215 ALA A O 1
ATOM 1643 N N . ALA A 1 216 ? 8.594 -4.652 -14.064 1.00 95.69 216 ALA A N 1
ATOM 1644 C CA . ALA A 1 216 ? 8.346 -5.490 -15.234 1.00 95.69 216 ALA A CA 1
ATOM 1645 C C . ALA A 1 216 ? 8.741 -4.795 -16.550 1.00 95.69 216 ALA A C 1
ATOM 1647 O O . ALA A 1 216 ? 9.327 -5.425 -17.436 1.00 95.69 216 ALA A O 1
ATOM 1648 N N . LEU A 1 217 ? 8.438 -3.500 -16.689 1.00 96.62 217 LEU A N 1
ATOM 1649 C CA . LEU A 1 217 ? 8.814 -2.709 -17.863 1.00 96.62 217 LEU A CA 1
ATOM 1650 C C . LEU 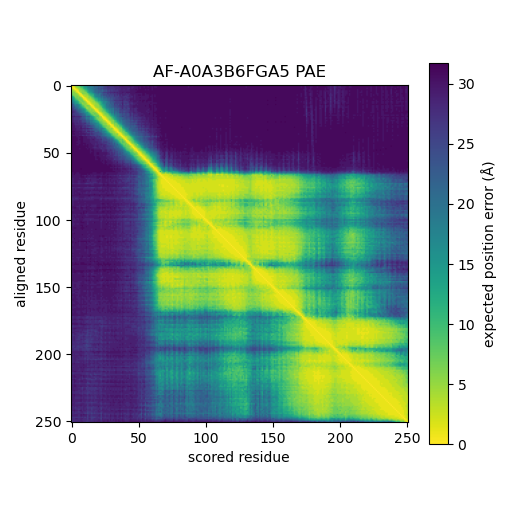A 1 217 ? 10.328 -2.488 -17.934 1.00 96.62 217 LEU A C 1
ATOM 1652 O O . LEU A 1 217 ? 10.922 -2.745 -18.977 1.00 96.62 217 LEU A O 1
ATOM 1656 N N . GLU A 1 218 ? 10.963 -2.125 -16.822 1.00 96.88 218 GLU A N 1
ATOM 1657 C CA . GLU A 1 218 ? 12.418 -2.016 -16.690 1.00 96.88 218 GLU A CA 1
ATOM 1658 C C . GLU A 1 218 ? 13.117 -3.310 -17.141 1.00 96.88 218 GLU A C 1
ATOM 1660 O O . GLU A 1 218 ? 14.064 -3.280 -17.929 1.00 96.88 218 GLU A O 1
ATOM 1665 N N . ALA A 1 219 ? 12.630 -4.474 -16.697 1.00 97.81 219 ALA A N 1
ATOM 1666 C CA . ALA A 1 219 ? 13.191 -5.763 -17.093 1.00 97.81 219 ALA A CA 1
ATOM 1667 C C . ALA A 1 219 ? 13.082 -6.012 -18.606 1.00 97.81 219 ALA A C 1
ATOM 1669 O O . ALA A 1 219 ? 14.024 -6.526 -19.218 1.00 97.81 219 ALA A O 1
ATOM 1670 N N . ARG A 1 220 ? 11.960 -5.621 -19.224 1.00 98.00 220 ARG A N 1
ATOM 1671 C CA . ARG A 1 220 ? 11.766 -5.711 -20.678 1.00 98.00 220 ARG A CA 1
ATOM 1672 C C . ARG A 1 220 ? 12.706 -4.771 -21.430 1.00 98.00 220 ARG A C 1
ATOM 1674 O O . ARG A 1 220 ? 13.366 -5.230 -22.359 1.00 98.00 220 ARG A O 1
ATOM 1681 N N . VAL A 1 221 ? 12.828 -3.514 -20.998 1.00 97.38 221 VAL A N 1
ATOM 1682 C CA . VAL A 1 221 ? 13.741 -2.531 -21.608 1.00 97.38 221 VAL A CA 1
ATOM 1683 C C . VAL A 1 221 ? 15.189 -3.015 -21.511 1.00 97.38 221 VAL A C 1
ATOM 1685 O O . VAL A 1 221 ? 15.900 -3.051 -22.514 1.00 97.38 221 VAL A O 1
ATOM 1688 N N . ARG A 1 222 ? 15.627 -3.497 -20.341 1.00 97.44 222 ARG A N 1
ATOM 1689 C CA . ARG A 1 222 ? 16.973 -4.069 -20.166 1.00 97.44 222 ARG A CA 1
ATOM 1690 C C . ARG A 1 222 ? 17.216 -5.281 -21.058 1.00 97.44 222 ARG A C 1
ATOM 1692 O O . ARG A 1 222 ? 18.299 -5.417 -21.628 1.00 97.44 222 ARG A O 1
ATOM 1699 N N . LYS A 1 223 ? 16.230 -6.174 -21.178 1.00 97.75 223 LYS A N 1
ATOM 1700 C CA . LYS A 1 223 ? 16.328 -7.349 -22.054 1.00 97.75 223 LYS A CA 1
ATOM 1701 C C . LYS A 1 223 ? 16.484 -6.933 -23.517 1.00 97.75 223 LYS A C 1
ATOM 1703 O O . LYS A 1 223 ? 17.349 -7.476 -24.199 1.00 97.75 223 LYS A O 1
ATOM 1708 N N . GLN A 1 224 ? 15.697 -5.957 -23.965 1.00 97.50 224 GLN A N 1
ATOM 1709 C CA . GLN A 1 224 ? 15.764 -5.431 -25.325 1.00 97.50 224 GLN A CA 1
ATOM 1710 C C . GLN A 1 224 ? 17.125 -4.787 -25.616 1.00 97.50 224 GLN A C 1
ATOM 1712 O O . GLN A 1 224 ? 17.784 -5.170 -26.579 1.00 97.50 224 GLN A O 1
ATOM 1717 N N . ARG A 1 225 ? 17.617 -3.916 -24.728 1.00 95.38 225 ARG A N 1
ATOM 1718 C CA . ARG A 1 225 ? 18.936 -3.273 -24.874 1.00 95.38 225 ARG A CA 1
ATOM 1719 C C . ARG A 1 225 ? 20.072 -4.293 -24.993 1.00 95.38 225 ARG A C 1
ATOM 1721 O O . ARG A 1 225 ? 20.953 -4.156 -25.837 1.00 95.38 225 ARG A O 1
ATOM 1728 N N . ARG A 1 226 ? 20.036 -5.372 -24.202 1.00 97.19 226 ARG A N 1
ATOM 1729 C CA . ARG A 1 226 ? 21.011 -6.476 -24.316 1.00 97.19 226 ARG A CA 1
ATOM 1730 C C . ARG A 1 226 ? 20.924 -7.192 -25.666 1.00 97.19 226 ARG A C 1
ATOM 1732 O O . ARG A 1 226 ? 21.955 -7.551 -26.232 1.00 97.19 226 ARG A O 1
ATOM 1739 N N . ALA A 1 227 ? 19.712 -7.413 -26.174 1.00 97.62 227 ALA A N 1
ATOM 1740 C CA . ALA A 1 227 ? 19.509 -8.032 -27.480 1.00 97.62 227 ALA A CA 1
ATOM 1741 C C . ALA A 1 227 ? 20.050 -7.149 -28.617 1.00 97.62 227 ALA A C 1
ATOM 1743 O O . ALA A 1 227 ? 20.703 -7.663 -29.524 1.00 97.62 227 ALA A O 1
ATOM 1744 N N . GLU A 1 228 ? 19.856 -5.834 -28.531 1.00 96.88 228 GLU A N 1
ATOM 1745 C CA . GLU A 1 228 ? 20.361 -4.860 -29.504 1.00 96.88 228 GLU A CA 1
ATOM 1746 C C . GLU A 1 228 ? 21.887 -4.789 -29.521 1.00 96.88 228 GLU A C 1
ATOM 1748 O O . GLU A 1 228 ? 22.479 -4.860 -30.597 1.00 96.88 228 GLU A O 1
ATOM 1753 N N . VAL A 1 229 ? 22.540 -4.748 -28.354 1.00 97.50 229 VAL A N 1
ATOM 1754 C CA . VAL A 1 229 ? 24.011 -4.799 -28.267 1.00 97.50 229 VAL A CA 1
ATOM 1755 C C . VAL A 1 229 ? 24.539 -6.083 -28.909 1.00 97.50 229 VAL A C 1
ATOM 1757 O O . VAL A 1 229 ? 25.445 -6.038 -29.740 1.00 97.50 229 VAL A O 1
ATOM 1760 N N . LYS A 1 230 ? 23.920 -7.231 -28.607 1.00 97.88 230 LYS A N 1
ATOM 1761 C CA . LYS A 1 230 ? 24.306 -8.519 -29.199 1.00 97.88 230 LYS A CA 1
ATOM 1762 C C . LYS A 1 230 ? 24.127 -8.535 -30.720 1.00 97.88 230 LYS A C 1
ATOM 1764 O O . LYS A 1 230 ? 24.987 -9.048 -31.433 1.00 97.88 230 LYS A O 1
ATOM 1769 N N . ALA A 1 231 ? 23.023 -7.990 -31.228 1.00 98.06 231 ALA A N 1
ATOM 1770 C CA . ALA A 1 231 ? 22.792 -7.869 -32.665 1.00 98.06 231 ALA A CA 1
ATOM 1771 C C . ALA A 1 231 ? 23.807 -6.917 -33.321 1.00 98.06 231 ALA A C 1
ATOM 1773 O O . ALA A 1 231 ? 24.322 -7.212 -34.399 1.00 98.06 231 ALA A O 1
ATOM 1774 N N . GLY A 1 232 ? 24.147 -5.816 -32.646 1.00 97.81 232 GLY A N 1
ATOM 1775 C CA . GLY A 1 232 ? 25.174 -4.868 -33.066 1.00 97.81 232 GLY A CA 1
ATOM 1776 C C . GLY A 1 232 ? 26.548 -5.518 -33.216 1.00 97.81 232 GLY A C 1
ATOM 1777 O O . GLY A 1 232 ? 27.185 -5.332 -34.251 1.00 97.81 232 GLY A O 1
ATOM 1778 N N . MET A 1 233 ? 26.960 -6.339 -32.245 1.00 98.12 233 MET A N 1
ATOM 1779 C CA . MET A 1 233 ? 28.221 -7.091 -32.301 1.00 98.12 233 MET A CA 1
ATOM 1780 C C . MET A 1 233 ? 28.262 -8.049 -33.494 1.00 98.12 233 MET A C 1
ATOM 1782 O O . MET A 1 233 ? 29.203 -7.999 -34.279 1.00 98.12 233 MET A O 1
ATOM 1786 N N . LYS A 1 234 ? 27.208 -8.852 -33.695 1.00 98.00 234 LYS A N 1
ATOM 1787 C CA . LYS A 1 234 ? 27.106 -9.757 -34.856 1.00 98.00 234 LYS A CA 1
ATOM 1788 C C . LYS A 1 234 ? 27.182 -9.002 -36.181 1.00 98.00 234 LYS A C 1
ATOM 1790 O O . LYS A 1 234 ? 27.830 -9.441 -37.125 1.00 98.00 234 LYS A O 1
ATOM 1795 N N . ARG A 1 235 ? 26.522 -7.843 -36.258 1.00 98.31 235 ARG A N 1
ATOM 1796 C CA . ARG A 1 235 ? 26.561 -6.988 -37.447 1.00 98.31 235 ARG A CA 1
ATOM 1797 C C . ARG A 1 235 ? 27.963 -6.427 -37.691 1.00 98.31 235 ARG A C 1
ATOM 1799 O O . ARG A 1 235 ? 28.374 -6.340 -38.843 1.00 98.31 235 ARG A O 1
ATOM 1806 N N . ALA A 1 236 ? 28.681 -6.029 -36.642 1.00 98.25 236 ALA A N 1
ATOM 1807 C CA . ALA A 1 236 ? 30.055 -5.542 -36.753 1.00 98.25 236 ALA A CA 1
ATOM 1808 C C . ALA A 1 236 ? 31.016 -6.654 -37.200 1.00 98.25 236 ALA A C 1
ATOM 1810 O O . ALA A 1 236 ? 31.826 -6.434 -38.096 1.00 98.25 236 ALA A O 1
ATOM 1811 N N . GLU A 1 237 ? 30.864 -7.858 -36.648 1.00 98.19 237 GLU A N 1
ATOM 1812 C CA . GLU A 1 237 ? 31.623 -9.042 -37.053 1.00 98.19 237 GLU A CA 1
ATOM 1813 C C . GLU A 1 237 ? 31.414 -9.368 -38.536 1.00 98.19 237 GLU A C 1
ATOM 1815 O O . GLU A 1 237 ? 32.389 -9.494 -39.277 1.00 98.19 237 GLU A O 1
ATOM 1820 N N . LEU A 1 238 ? 30.155 -9.414 -38.990 1.00 98.50 238 LEU A N 1
ATOM 1821 C CA . LEU A 1 238 ? 29.821 -9.656 -40.393 1.00 98.50 238 LEU A CA 1
ATOM 1822 C C . LEU A 1 238 ? 30.422 -8.584 -41.309 1.00 98.50 238 LEU A C 1
ATOM 1824 O O . LEU A 1 238 ? 31.011 -8.909 -42.334 1.00 98.50 238 LEU A O 1
ATOM 1828 N N . ARG A 1 239 ? 30.325 -7.303 -40.932 1.00 98.25 239 ARG A N 1
ATOM 1829 C CA . ARG A 1 239 ? 30.950 -6.207 -41.693 1.00 98.25 239 ARG A CA 1
ATOM 1830 C C . ARG A 1 239 ? 32.466 -6.384 -41.799 1.00 98.25 239 ARG A C 1
ATOM 1832 O O . ARG A 1 239 ? 33.024 -6.148 -42.864 1.00 98.25 239 ARG A O 1
ATOM 1839 N N . GLY A 1 240 ? 33.117 -6.835 -40.726 1.00 98.06 240 GLY A N 1
ATOM 1840 C CA . GLY A 1 240 ? 34.547 -7.146 -40.726 1.00 98.06 240 GLY A CA 1
ATOM 1841 C C . GLY A 1 240 ? 34.900 -8.333 -41.624 1.00 98.06 240 GLY A C 1
ATOM 1842 O O . GLY A 1 240 ? 35.898 -8.276 -42.337 1.00 98.06 240 GLY A O 1
ATOM 1843 N N . GLN A 1 241 ? 34.079 -9.388 -41.629 1.00 97.69 241 GLN A N 1
ATOM 1844 C CA . GLN A 1 241 ? 34.244 -10.525 -42.542 1.00 97.69 241 GLN A CA 1
ATOM 1845 C C . GLN A 1 241 ? 34.129 -10.078 -44.001 1.00 97.69 241 GLN A C 1
ATOM 1847 O O . GLN A 1 241 ? 35.043 -10.342 -44.774 1.00 97.69 241 GLN A O 1
ATOM 1852 N N . VAL A 1 242 ? 33.075 -9.328 -44.342 1.00 98.25 242 VAL A N 1
ATOM 1853 C CA . VAL A 1 242 ? 32.862 -8.788 -45.694 1.00 98.25 242 VAL A CA 1
ATOM 1854 C C . VAL A 1 242 ? 34.053 -7.937 -46.146 1.00 98.25 242 VAL A C 1
ATOM 1856 O O . VAL A 1 242 ? 34.563 -8.125 -47.248 1.00 98.25 242 VAL A O 1
ATOM 1859 N N . ALA A 1 243 ? 34.542 -7.033 -45.293 1.00 97.88 243 ALA A N 1
ATOM 1860 C CA . ALA A 1 243 ? 35.692 -6.197 -45.626 1.00 97.88 243 ALA A CA 1
ATOM 1861 C C . ALA A 1 243 ? 36.958 -7.029 -45.894 1.00 97.88 243 ALA A C 1
ATOM 1863 O O . ALA A 1 243 ? 37.634 -6.797 -46.893 1.00 97.88 243 ALA A O 1
ATOM 1864 N N . ARG A 1 244 ? 37.256 -8.026 -45.046 1.00 96.69 244 ARG A N 1
ATOM 1865 C CA . ARG A 1 244 ? 38.404 -8.927 -45.249 1.00 96.69 244 ARG A CA 1
ATOM 1866 C C . ARG A 1 244 ? 38.301 -9.691 -46.564 1.00 96.69 244 ARG A C 1
ATOM 1868 O O . ARG A 1 244 ? 39.258 -9.677 -47.326 1.00 96.69 244 ARG A O 1
ATOM 1875 N N . THR A 1 245 ? 37.137 -10.276 -46.853 1.00 97.56 245 THR A N 1
ATOM 1876 C CA . THR A 1 245 ? 36.930 -11.026 -48.099 1.00 97.56 245 THR A CA 1
ATOM 1877 C C . THR A 1 245 ? 37.096 -10.146 -49.332 1.00 97.56 245 THR A C 1
ATOM 1879 O O . THR A 1 245 ? 37.685 -10.579 -50.308 1.00 97.56 245 THR A O 1
ATOM 1882 N N . LEU A 1 246 ? 36.628 -8.893 -49.300 1.00 96.88 246 LEU A N 1
ATOM 1883 C CA . LEU A 1 246 ? 36.783 -7.981 -50.437 1.00 96.88 246 LEU A CA 1
ATOM 1884 C C . LEU A 1 246 ? 38.241 -7.547 -50.641 1.00 96.88 246 LEU A C 1
ATOM 1886 O O . LEU A 1 246 ? 38.676 -7.405 -51.779 1.00 96.88 246 LEU A O 1
ATOM 1890 N N . LEU A 1 247 ? 39.006 -7.371 -49.560 1.00 96.44 247 LEU A N 1
ATOM 1891 C CA . LEU A 1 247 ? 40.427 -7.016 -49.634 1.00 96.44 247 LEU A CA 1
ATOM 1892 C C . LEU A 1 247 ? 41.302 -8.137 -50.213 1.00 96.44 247 LEU A C 1
ATOM 1894 O O . LEU A 1 247 ? 42.348 -7.841 -50.785 1.00 96.44 247 LEU A O 1
ATOM 1898 N N . GLU A 1 248 ? 40.894 -9.402 -50.094 1.00 94.44 248 GLU A N 1
ATOM 1899 C CA . GLU A 1 248 ? 41.602 -10.532 -50.716 1.00 94.44 248 GLU A CA 1
ATOM 1900 C C . GLU A 1 248 ? 41.589 -10.463 -52.250 1.00 94.44 248 GLU A C 1
ATOM 1902 O O . GLU A 1 248 ? 42.541 -10.917 -52.874 1.00 94.44 248 GLU A O 1
ATOM 1907 N N . PHE A 1 249 ? 40.573 -9.835 -52.856 1.00 92.06 249 PHE A N 1
ATOM 1908 C CA . PHE A 1 249 ? 40.467 -9.662 -54.313 1.00 92.06 249 PHE A CA 1
ATOM 1909 C C . PHE A 1 249 ? 41.231 -8.451 -54.866 1.00 92.06 249 PHE A C 1
ATOM 1911 O O . PHE A 1 249 ? 41.272 -8.261 -56.077 1.00 92.06 249 PHE A O 1
ATOM 1918 N N . ILE A 1 250 ? 41.791 -7.602 -53.999 1.00 90.31 250 ILE A N 1
ATOM 1919 C CA . ILE A 1 250 ? 42.521 -6.381 -54.392 1.00 90.31 250 ILE A CA 1
ATOM 1920 C C . ILE A 1 250 ? 44.048 -6.638 -54.409 1.00 90.31 250 ILE A C 1
ATOM 1922 O O . ILE A 1 250 ? 44.838 -5.719 -54.611 1.00 90.31 250 ILE A O 1
ATOM 1926 N N . LYS A 1 251 ? 44.474 -7.892 -54.212 1.00 56.62 251 LYS A N 1
ATOM 1927 C CA . LYS A 1 251 ? 45.870 -8.333 -54.321 1.00 56.62 251 LYS A CA 1
ATOM 1928 C C . LYS A 1 251 ? 46.159 -8.997 -55.657 1.00 56.62 251 LYS A C 1
ATOM 1930 O O . LYS A 1 251 ? 45.303 -9.784 -56.113 1.00 56.62 251 LYS A O 1
#

Secondary structure (DSSP, 8-state):
-----------------------PPPP---------------------------------TT------HHHHHHHHHHHHHHHHHHSSPPPHHHHHHHHTTT-SS-HHHHHHHHHHHHHHHHHHHHHHTTTPPPSSHHHHHHHHHHHHHHTT-HHHHHHHHHHHHHHHHHT---HHHHHHH-HHHHHHHHHHHTTSTTHHHHHHHHTTS-HHHHHHHHHHHHHHHHHHHHHHHHHHHHHHHHHHHHHHTT-

Organism: Triticum aestivum (NCBI:txid4565)

Radius of gyration: 37.59 Å; Cα contacts (8 Å, |Δi|>4): 126; chains: 1; bounding box: 94×86×95 Å

Nearest PDB structures (foldseek):
  8h7a-assembly2_E  TM=5.588E-01  e=2.554E+00  Homo sapiens

Solvent-accessible surface area (backbone atoms only — not comparable to full-atom values): 15650 Å² total; per-residue (Å²): 136,85,89,86,89,81,89,89,85,79,88,85,84,85,86,84,90,82,83,89,82,86,87,77,86,86,86,89,84,83,89,84,89,88,91,87,90,88,88,84,88,82,90,84,92,77,86,77,91,67,80,75,75,80,71,73,92,79,66,80,80,74,69,60,85,68,77,51,68,70,56,52,45,54,50,52,51,45,50,50,56,44,26,76,75,66,77,43,83,70,51,48,65,52,42,31,62,70,31,59,94,76,51,99,66,52,18,63,58,48,49,53,46,53,53,52,51,50,54,49,41,56,51,46,54,58,36,45,78,70,74,45,74,74,91,43,74,64,53,47,50,50,44,55,56,45,42,76,73,42,61,91,34,71,67,45,53,48,50,53,52,49,53,52,49,52,52,52,44,69,29,34,42,51,45,72,59,43,39,73,76,31,52,65,36,40,54,48,52,51,60,51,22,78,74,37,97,58,20,67,60,53,51,52,51,55,20,54,45,30,60,71,60,49,54,54,48,25,53,50,46,53,52,49,55,54,51,50,54,54,51,49,50,55,52,51,52,51,52,51,50,54,52,54,59,56,55,64,73,75,108

Foldseek 3Di:
DDDDDDDDDDDDDDDDDDDDDDDDDDDDDDDDYDDDDDDDDDDDDDDDDDDPPDPPPPCVVPPPPDQDLVNLLLLLVLQVVVCVVPVDGADLVSSQVSCVVPDPDHSVVSVVSLVVLLVVLLVQVVCVVVVHHDDDPSVVSSNVSSCVVPPPDPVSVVSVVVVVVVVQVQQQAALVVLCVVQVLVNVVLCVVLVVDPCSVVSSVVSSRGGPVVSVVVSVVSVVVVVVVVVVVVVVVVVVVVVVVVVVVVVD

pLDDT: mean 77.56, std 20.98, range [32.78, 98.5]